Protein AF-A0AAD3MQX8-F1 (afdb_monomer)

Organism: Lates japonicus (NCBI:txid270547)

Secondary structure (DSSP, 8-state):
-PPPBTTBEEEEEEEETTT--HHHHHHTTSSS-TTEEEEEEEEESTTSTTHHHHHHHHHHHHHTSSSEEEEEEES-------TT--TT--EEEEEEEESTT-EEEEEEE-TT--SHHHHHHHHHGGGGG---STTEEEEEEEETTSSTTTTTT-SSHHHHHHHHH-TTS-EEEEEESSEE--SEEEETTEEEE-S-TT--EESS-EEEEEEE--

pLDDT: mean 90.49, std 10.14, range [55.22, 98.69]

Foldseek 3Di:
DDDDDPFKDKAKDKDFPQQDDPVSCVVSCNPPNPFFAEKEKEKELLVDPCSVVVCCSRQVRNLPDLHFYWYAYAHDDDDDDDPRDDPNTIIMIIITMGGQQKWKFKFKADLVQQELVSLLVRLLVRVVLVADQPQKAKEKEAEPLDAQVSNVNDHCSNVVSNCVNRVSHYYDYDHHNWIFGAGWTGHRPDIDGPDDSRDRIGHNMMMIMMIHRD

Sequence (214 aa):
MFPSMEGVHIKPFHFCKRSISPTALKEAGLVENPELRVVLMFVYEAYKSGGTHFLDQLLKPLAKSRALIAGGLVESVFCPPRHCCSQGSYGVVGLALSGPKVQGASVLLDQDISNPKAAEATIRRLKAAKIPERNTLGFMFACVGRGQNYYSNQSNVEADAFHKVFPNTPLFGLFGNGEIGCDRIIKDDYTLCDTDRDNLQHEYTTVMTLVHLG

InterPro domains:
  IPR019494 FIST, C-domain [PF10442] (117-181)
  IPR019494 FIST, C-domain [SM01204] (51-183)

Nearest PDB structures (foldseek):
  8ua3-assembly1_C  TM=9.233E-01  e=1.171E-26  Homo sapiens
  8ua6-assembly1_C  TM=9.233E-01  e=1.501E-26  Homo sapiens
  8s7d-assembly1_D  TM=8.939E-01  e=3.361E-26  Homo sapiens
  8s7e-assembly1_B  TM=9.281E-01  e=9.492E-24  Homo sapiens
  2pmp-assembly1_A  TM=3.562E-01  e=2.427E-01  Arabidopsis thaliana

Solvent-accessible surface area (backbone atoms only — not comparable to full-atom values): 11561 Å² total; per-residue (Å²): 132,83,82,92,46,90,54,45,45,80,36,77,44,75,35,30,86,80,55,63,45,76,66,49,38,39,74,44,43,69,40,99,42,90,46,40,28,36,35,44,39,43,33,21,46,46,87,44,95,65,24,65,60,53,49,48,69,60,44,58,63,45,43,74,42,81,38,41,52,40,26,25,32,34,82,73,79,95,67,83,92,54,96,77,60,62,91,92,58,39,36,36,40,36,37,31,34,22,32,86,37,39,34,28,33,32,37,59,42,50,75,80,57,56,46,56,69,52,40,28,56,52,56,48,55,56,60,77,65,70,71,64,50,74,59,24,40,34,38,38,22,27,13,64,73,41,60,32,74,52,39,79,69,40,66,60,46,63,61,52,27,44,41,74,73,38,74,78,34,56,75,45,71,51,70,16,85,16,23,29,30,54,39,33,34,35,49,96,92,49,73,52,67,87,53,69,56,85,58,41,72,46,70,55,29,29,37,42,32,41,44,31,57,94

Radius of gyration: 16.58 Å; Cα contacts (8 Å, |Δi|>4): 484; chains: 1; bounding box: 40×45×38 Å

Mean predicted aligned error: 4.73 Å

Structure (mmCIF, N/CA/C/O backbone):
data_AF-A0AAD3MQX8-F1
#
_entry.id   AF-A0AAD3MQX8-F1
#
loop_
_atom_site.group_PDB
_atom_site.id
_atom_site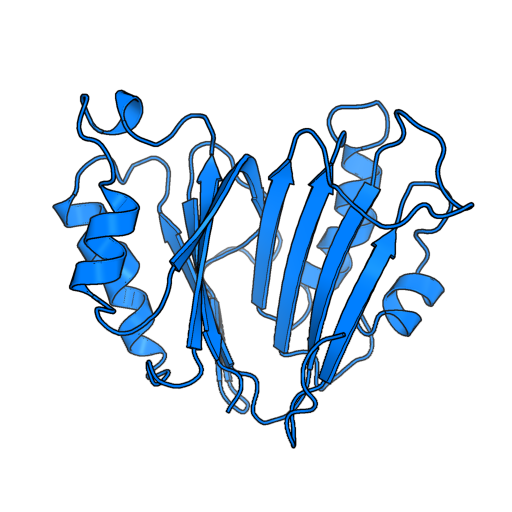.type_symbol
_atom_site.label_atom_id
_atom_site.label_alt_id
_atom_site.label_comp_id
_atom_site.label_asym_id
_atom_site.label_entity_id
_atom_site.label_seq_id
_atom_site.pdbx_PDB_ins_code
_atom_site.Cartn_x
_atom_site.Cartn_y
_atom_site.Cartn_z
_atom_site.occupancy
_atom_site.B_iso_or_equiv
_atom_site.auth_seq_id
_atom_site.auth_comp_id
_atom_site.auth_asym_id
_atom_site.auth_atom_id
_atom_site.pdbx_PDB_model_num
ATOM 1 N N . MET A 1 1 ? 8.695 -14.264 13.089 1.00 57.00 1 MET A N 1
ATOM 2 C CA . MET A 1 1 ? 7.349 -14.863 12.951 1.00 57.00 1 MET A CA 1
ATOM 3 C C . MET A 1 1 ? 6.359 -13.815 13.436 1.00 57.00 1 MET A C 1
ATOM 5 O O . MET A 1 1 ? 6.639 -13.227 14.473 1.00 57.00 1 MET A O 1
ATOM 9 N N . PHE A 1 2 ? 5.305 -13.496 12.676 1.00 69.12 2 PHE A N 1
ATOM 10 C CA . PHE A 1 2 ? 4.294 -12.533 13.138 1.00 69.12 2 PHE A CA 1
ATOM 11 C C . PHE A 1 2 ? 3.515 -13.130 14.320 1.00 69.12 2 PHE A C 1
ATOM 13 O O . PHE A 1 2 ? 3.311 -14.347 14.331 1.00 69.12 2 PHE A O 1
ATOM 20 N N . PRO A 1 3 ? 3.110 -12.321 15.314 1.00 74.00 3 PRO A N 1
ATOM 21 C CA . PRO A 1 3 ? 2.291 -12.817 16.412 1.00 74.00 3 PRO A CA 1
ATOM 22 C C . PRO A 1 3 ? 0.961 -13.358 15.875 1.00 74.00 3 PRO A C 1
ATOM 24 O O . PRO A 1 3 ? 0.383 -12.797 14.943 1.00 74.00 3 PRO A O 1
ATOM 27 N N . SER A 1 4 ? 0.482 -14.456 16.463 1.00 78.75 4 SER A N 1
ATOM 28 C CA . SER A 1 4 ? -0.843 -14.990 16.147 1.00 78.75 4 SER A CA 1
ATOM 29 C C . SER A 1 4 ? -1.906 -14.024 16.663 1.00 78.75 4 SER A C 1
ATOM 31 O O . SER A 1 4 ? -1.940 -13.725 17.855 1.00 78.75 4 SER A O 1
ATOM 33 N N . MET A 1 5 ? -2.771 -13.552 15.770 1.00 86.75 5 MET A N 1
ATOM 34 C CA . MET A 1 5 ? -3.886 -12.659 16.077 1.00 86.75 5 MET A CA 1
ATOM 35 C C . MET A 1 5 ? -5.173 -13.337 15.617 1.00 86.75 5 MET A C 1
ATOM 37 O O . MET A 1 5 ? -5.296 -13.750 14.465 1.00 86.75 5 MET A O 1
ATOM 41 N N . GLU A 1 6 ? -6.125 -13.505 16.528 1.00 88.44 6 GLU A N 1
ATOM 42 C CA . GLU A 1 6 ? -7.391 -14.166 16.220 1.00 88.44 6 GLU A CA 1
ATOM 43 C C . GLU A 1 6 ? -8.150 -13.396 15.129 1.00 88.44 6 GLU A C 1
ATOM 45 O O . GLU A 1 6 ? -8.438 -12.212 15.301 1.00 88.44 6 GLU A O 1
ATOM 50 N N . GLY A 1 7 ? -8.522 -14.073 14.039 1.00 89.31 7 GLY A N 1
ATOM 51 C CA . GLY A 1 7 ? -9.256 -13.468 12.921 1.00 89.31 7 GLY A CA 1
ATOM 52 C C . GLY A 1 7 ? -8.384 -12.690 11.930 1.00 89.31 7 GLY A C 1
ATOM 53 O O . GLY A 1 7 ? -8.930 -12.010 11.060 1.00 89.31 7 GLY A O 1
ATOM 54 N N . VAL A 1 8 ? -7.054 -12.796 12.047 1.00 94.31 8 VAL A N 1
ATOM 55 C CA . VAL A 1 8 ? -6.084 -12.210 11.116 1.00 94.31 8 VAL A CA 1
ATOM 56 C C . VAL A 1 8 ? -5.094 -13.267 10.639 1.00 94.31 8 VAL A C 1
ATOM 58 O O . VAL A 1 8 ? -4.389 -13.904 11.420 1.00 94.31 8 VAL A O 1
ATOM 61 N N . HIS A 1 9 ? -4.983 -13.396 9.322 1.00 94.69 9 HIS A N 1
ATOM 62 C CA . HIS A 1 9 ? -4.037 -14.276 8.653 1.00 94.69 9 HIS A CA 1
ATOM 63 C C . HIS A 1 9 ? -3.044 -13.443 7.845 1.00 94.69 9 HIS A C 1
ATOM 65 O O . HIS A 1 9 ? -3.426 -12.777 6.886 1.00 94.69 9 HIS A O 1
ATOM 71 N N . ILE A 1 10 ? -1.763 -13.500 8.219 1.00 94.94 10 ILE A N 1
ATOM 72 C CA . ILE A 1 10 ? -0.672 -12.822 7.509 1.00 94.94 10 ILE A CA 1
ATOM 73 C C . ILE A 1 10 ? 0.172 -13.877 6.800 1.00 94.94 10 ILE A C 1
ATOM 75 O O . ILE A 1 10 ? 0.811 -14.709 7.448 1.00 94.94 10 ILE A O 1
ATOM 79 N N . LYS A 1 11 ? 0.199 -13.830 5.468 1.00 94.19 11 LYS A N 1
ATOM 80 C CA . LYS A 1 11 ? 0.955 -14.764 4.634 1.00 94.19 11 LYS A CA 1
ATOM 81 C C . LYS A 1 11 ? 2.041 -14.034 3.841 1.00 94.19 11 LYS A C 1
ATOM 83 O O . LYS A 1 11 ? 1.714 -13.260 2.942 1.00 94.19 11 LYS A O 1
ATOM 88 N N . PRO A 1 12 ? 3.333 -14.265 4.136 1.00 93.94 12 PRO A N 1
ATOM 89 C CA . PRO A 1 12 ? 4.406 -13.713 3.327 1.00 93.94 12 PRO A CA 1
ATOM 90 C C . PRO A 1 12 ? 4.507 -14.444 1.988 1.00 93.94 12 PRO A C 1
ATOM 92 O O . PRO A 1 12 ? 4.406 -15.672 1.928 1.00 93.94 12 PRO A O 1
ATOM 95 N N . PHE A 1 13 ? 4.787 -13.703 0.922 1.00 93.62 13 PHE A N 1
ATOM 96 C CA . PHE A 1 13 ? 5.044 -14.256 -0.404 1.00 93.62 13 PHE A CA 1
ATOM 97 C C . PHE A 1 13 ? 6.302 -13.654 -1.022 1.00 93.62 13 PHE A C 1
ATOM 99 O O . PHE A 1 13 ? 6.765 -12.577 -0.644 1.00 93.62 13 PHE A O 1
ATOM 106 N N . HIS A 1 14 ? 6.872 -14.389 -1.972 1.00 93.50 14 HIS A N 1
ATOM 107 C CA . HIS A 1 14 ? 7.968 -13.919 -2.806 1.00 93.50 14 HIS A CA 1
ATOM 108 C C . HIS A 1 14 ? 7.875 -14.584 -4.169 1.00 93.50 14 HIS A C 1
ATOM 110 O O . HIS A 1 14 ? 7.799 -15.814 -4.246 1.00 93.50 14 HIS A O 1
ATOM 116 N N . PHE A 1 15 ? 7.905 -13.776 -5.223 1.00 92.50 15 PHE A N 1
ATOM 117 C CA . PHE A 1 15 ? 7.945 -14.256 -6.595 1.00 92.50 15 PHE A CA 1
ATOM 118 C C . PHE A 1 15 ? 9.087 -13.605 -7.360 1.00 92.50 15 PHE A C 1
ATOM 120 O O . PHE A 1 15 ? 9.403 -12.437 -7.162 1.00 92.50 15 PHE A O 1
ATOM 127 N N . CYS A 1 16 ? 9.655 -14.350 -8.293 1.00 90.44 16 CYS A N 1
ATOM 128 C CA . CYS A 1 16 ? 10.472 -13.819 -9.372 1.00 90.44 16 CYS A CA 1
ATOM 129 C C . CYS A 1 16 ? 10.028 -14.456 -10.684 1.00 90.44 16 CYS A C 1
ATOM 131 O O . CYS A 1 16 ? 9.120 -15.291 -10.703 1.00 90.44 16 CYS A O 1
ATOM 133 N N . LYS A 1 17 ? 10.700 -14.102 -11.783 1.00 86.19 17 LYS A N 1
ATOM 134 C CA . LYS A 1 17 ? 10.403 -14.606 -13.134 1.00 86.19 17 LYS A CA 1
ATOM 135 C C . LYS A 1 17 ? 10.137 -16.119 -13.206 1.00 86.19 17 LYS A C 1
ATOM 137 O O . LYS A 1 17 ? 9.325 -16.551 -14.010 1.00 86.19 17 LYS A O 1
ATOM 142 N N . ARG A 1 18 ? 10.840 -16.925 -12.400 1.00 86.81 18 ARG A N 1
ATOM 143 C CA . ARG A 1 18 ? 10.743 -18.396 -12.421 1.00 86.81 18 ARG A CA 1
ATOM 144 C C . ARG A 1 18 ? 9.649 -18.973 -11.523 1.00 86.81 18 ARG A C 1
ATOM 146 O O . ARG A 1 18 ? 9.281 -20.123 -11.716 1.00 86.81 18 ARG A O 1
ATOM 153 N N . SER A 1 19 ? 9.185 -18.222 -10.526 1.00 90.56 19 SER A N 1
ATOM 154 C CA . SER A 1 19 ? 8.237 -18.718 -9.521 1.00 90.56 19 SER A CA 1
ATOM 155 C C . SER A 1 19 ? 6.845 -18.106 -9.634 1.00 90.56 19 SER A C 1
ATOM 157 O O . SER A 1 19 ? 5.904 -18.656 -9.066 1.00 90.56 19 SER A O 1
ATOM 159 N N . ILE A 1 20 ? 6.687 -17.002 -10.371 1.00 92.12 20 ILE A N 1
ATOM 160 C CA . ILE A 1 20 ? 5.367 -16.431 -10.630 1.00 92.12 20 ILE A CA 1
ATOM 161 C C . ILE A 1 20 ? 4.556 -17.356 -11.547 1.00 92.12 20 ILE A C 1
ATOM 163 O O . ILE A 1 20 ? 4.986 -17.735 -12.634 1.00 92.12 20 ILE A O 1
ATOM 16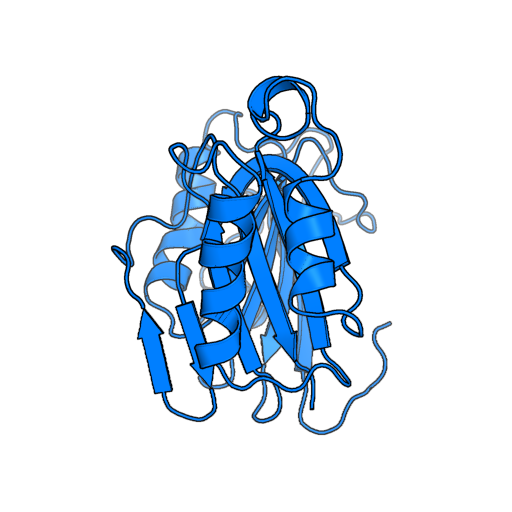7 N N . SER A 1 21 ? 3.378 -17.755 -11.080 1.00 93.31 21 SER A N 1
ATOM 168 C CA . SER A 1 21 ? 2.409 -18.557 -11.827 1.00 93.31 21 SER A CA 1
ATOM 169 C C . SER A 1 21 ? 1.018 -18.377 -11.211 1.00 93.31 21 SER A C 1
ATOM 171 O O . SER A 1 21 ? 0.929 -18.000 -10.038 1.00 93.31 21 SER A O 1
ATOM 173 N N . PRO A 1 22 ? -0.076 -18.676 -11.936 1.00 94.12 22 PRO A N 1
ATOM 174 C CA . PRO A 1 22 ? -1.424 -18.640 -11.364 1.00 94.12 22 PRO A CA 1
ATOM 175 C C . PRO A 1 22 ? -1.556 -19.493 -10.092 1.00 94.12 22 PRO A C 1
ATOM 177 O O . PRO A 1 22 ? -2.134 -19.045 -9.103 1.00 94.12 22 PRO A O 1
ATOM 180 N N . THR A 1 23 ? -0.944 -20.682 -10.081 1.00 95.50 23 THR A N 1
ATOM 181 C CA . THR A 1 23 ? -0.908 -21.568 -8.909 1.00 95.50 23 THR A CA 1
ATOM 182 C C . THR A 1 23 ? -0.183 -20.917 -7.736 1.00 95.50 23 THR A C 1
ATOM 184 O O . THR A 1 23 ? -0.712 -20.902 -6.631 1.00 95.50 23 THR A O 1
ATOM 187 N N . ALA A 1 24 ? 0.979 -20.299 -7.972 1.00 94.25 24 ALA A N 1
ATOM 188 C CA . ALA A 1 24 ? 1.743 -19.631 -6.919 1.00 94.25 24 ALA A CA 1
ATOM 189 C C . ALA A 1 24 ? 1.004 -18.410 -6.336 1.00 94.25 24 ALA A C 1
ATOM 191 O O . ALA A 1 24 ? 1.059 -18.173 -5.128 1.00 94.25 24 ALA A O 1
ATOM 192 N N . LEU A 1 25 ? 0.267 -17.655 -7.163 1.00 96.00 25 LEU A N 1
ATOM 193 C CA . LEU A 1 25 ? -0.594 -16.561 -6.695 1.00 96.00 25 LEU A CA 1
ATOM 194 C C . LEU A 1 25 ? -1.725 -17.085 -5.799 1.00 96.00 25 LEU A C 1
ATOM 196 O O . LEU A 1 25 ? -2.004 -16.498 -4.750 1.00 96.00 25 LEU A O 1
ATOM 200 N N . LYS A 1 26 ? -2.355 -18.202 -6.186 1.00 96.06 26 LYS A N 1
ATOM 201 C CA . LYS A 1 26 ? -3.411 -18.853 -5.399 1.00 96.06 26 LYS A CA 1
ATOM 202 C C . LYS A 1 26 ? -2.866 -19.386 -4.079 1.00 96.06 26 LYS A C 1
ATOM 204 O O . LYS A 1 26 ? -3.435 -19.121 -3.025 1.00 96.06 26 LYS A O 1
ATOM 209 N N . GLU A 1 27 ? -1.726 -20.068 -4.115 1.00 95.19 27 GLU A N 1
ATOM 210 C CA . GLU A 1 27 ? -1.046 -20.561 -2.918 1.00 95.19 27 GLU A CA 1
ATOM 211 C C . GLU A 1 27 ? -0.667 -19.422 -1.975 1.00 95.19 27 GLU A C 1
ATOM 213 O O . GLU A 1 27 ? -0.824 -19.567 -0.768 1.00 95.19 27 GLU A O 1
ATOM 218 N N . ALA A 1 28 ? -0.236 -18.268 -2.484 1.00 95.50 28 ALA A N 1
ATOM 219 C CA . ALA A 1 28 ? 0.027 -17.083 -1.669 1.00 95.50 28 ALA A CA 1
ATOM 220 C C . ALA A 1 28 ? -1.241 -16.404 -1.118 1.00 95.50 28 ALA A C 1
ATOM 222 O O . ALA A 1 28 ? -1.124 -15.497 -0.296 1.00 95.50 28 ALA A O 1
ATOM 223 N N . GLY A 1 29 ? -2.437 -16.841 -1.525 1.00 95.94 29 GLY A N 1
ATOM 224 C CA . GLY A 1 29 ? -3.712 -16.255 -1.113 1.00 95.94 29 GLY A CA 1
ATOM 225 C C . GLY A 1 29 ? -4.017 -14.916 -1.784 1.00 95.94 29 GLY A C 1
ATOM 226 O O . GLY A 1 29 ? -4.818 -14.152 -1.254 1.00 95.94 29 GLY A O 1
ATOM 227 N N . LEU A 1 30 ? -3.373 -14.617 -2.917 1.00 96.56 30 LEU A N 1
ATOM 228 C CA . LEU A 1 30 ? -3.543 -13.366 -3.666 1.00 96.56 30 LEU A CA 1
ATOM 229 C C . LEU A 1 30 ? -4.711 -13.414 -4.658 1.00 96.56 30 LEU A C 1
ATOM 231 O O . LEU A 1 30 ? -5.233 -12.375 -5.053 1.00 96.56 30 LEU A O 1
ATOM 235 N N . VAL A 1 31 ? -5.122 -14.615 -5.062 1.00 94.94 31 VAL A N 1
ATOM 236 C CA . VAL A 1 31 ? -6.274 -14.865 -5.938 1.00 94.94 31 VAL A CA 1
ATOM 237 C C . VAL A 1 31 ? -7.133 -15.979 -5.349 1.00 94.94 31 VAL A C 1
ATOM 239 O O . VAL A 1 31 ? -6.643 -16.777 -4.552 1.00 94.94 31 VAL A O 1
ATOM 242 N N . GLU A 1 32 ? -8.414 -16.021 -5.730 1.00 93.44 32 GLU A N 1
ATOM 243 C CA . GLU A 1 32 ? -9.399 -16.995 -5.219 1.00 93.44 32 GLU A CA 1
ATOM 244 C C . GLU A 1 32 ? -9.506 -17.029 -3.682 1.00 93.44 32 GLU A C 1
ATOM 246 O O . GLU A 1 32 ? -9.886 -18.034 -3.087 1.00 93.44 32 GLU A O 1
ATOM 251 N N . ASN A 1 33 ? -9.184 -15.910 -3.032 1.00 94.25 33 ASN A N 1
ATOM 252 C CA . ASN A 1 33 ? -9.249 -15.750 -1.590 1.00 94.25 33 ASN A CA 1
ATOM 253 C C . ASN A 1 33 ? -10.300 -14.679 -1.243 1.00 94.25 33 ASN A C 1
ATOM 255 O O . ASN A 1 33 ? -9.996 -13.486 -1.332 1.00 94.25 33 ASN A O 1
ATOM 259 N N . PRO A 1 34 ? -11.535 -15.069 -0.870 1.00 92.12 34 PRO A N 1
ATOM 260 C CA . PRO A 1 34 ? -12.597 -14.117 -0.534 1.00 92.12 34 PRO A CA 1
ATOM 261 C C . PRO A 1 34 ? -12.308 -13.331 0.754 1.00 92.12 34 PRO A C 1
ATOM 263 O O . PRO A 1 34 ? -12.856 -12.246 0.951 1.00 92.12 34 PRO A O 1
ATOM 266 N N . GLU A 1 35 ? -11.411 -13.842 1.598 1.00 93.69 35 GLU A N 1
ATOM 267 C CA . GLU A 1 35 ? -10.986 -13.218 2.849 1.00 93.69 35 GLU A CA 1
ATOM 268 C C . GLU A 1 35 ? -9.804 -12.261 2.659 1.00 93.69 35 GLU A C 1
ATOM 270 O O . GLU A 1 35 ? -9.394 -11.625 3.626 1.00 93.69 35 GLU A O 1
ATOM 275 N N . LEU A 1 36 ? -9.239 -12.134 1.450 1.00 95.50 36 LEU A N 1
ATOM 276 C CA . LEU A 1 36 ? -8.147 -11.195 1.191 1.00 95.50 36 LEU A CA 1
ATOM 277 C C . LEU A 1 36 ? -8.637 -9.756 1.386 1.00 95.50 36 LEU A C 1
ATOM 279 O O . LEU A 1 36 ? -9.642 -9.340 0.800 1.00 95.50 36 LEU A O 1
ATOM 283 N N . ARG A 1 37 ? -7.914 -8.987 2.204 1.00 95.19 37 ARG A N 1
ATOM 284 C CA . ARG A 1 37 ? -8.265 -7.598 2.533 1.00 95.19 37 ARG A CA 1
ATOM 285 C C . ARG A 1 37 ? -7.164 -6.617 2.169 1.00 95.19 37 ARG A C 1
ATOM 287 O O . ARG A 1 37 ? -7.475 -5.573 1.605 1.00 95.19 37 ARG A O 1
ATOM 294 N N . VAL A 1 38 ? -5.900 -6.946 2.438 1.00 96.88 38 VAL A N 1
ATOM 295 C CA . VAL A 1 38 ? -4.755 -6.067 2.146 1.00 96.88 38 VAL A CA 1
ATOM 296 C C . VAL A 1 38 ? -3.602 -6.865 1.541 1.00 96.88 38 VAL A C 1
ATOM 298 O O . VAL A 1 38 ? -3.291 -7.964 1.997 1.00 96.88 38 VAL A O 1
ATOM 301 N N . VAL A 1 39 ? -2.936 -6.296 0.539 1.00 97.81 39 VAL A N 1
ATOM 302 C CA . VAL A 1 39 ? -1.660 -6.768 0.001 1.00 97.81 39 VAL A CA 1
ATOM 303 C C . VAL A 1 39 ? -0.644 -5.641 0.120 1.00 97.81 39 VAL A C 1
ATOM 305 O O . VAL A 1 39 ? -0.791 -4.602 -0.522 1.00 97.81 39 VAL A O 1
ATOM 308 N N . LEU A 1 40 ? 0.396 -5.873 0.919 1.00 97.62 40 LEU A N 1
ATOM 309 C CA . LEU A 1 40 ? 1.584 -5.024 0.964 1.00 97.62 40 LEU A CA 1
ATOM 310 C C . LEU A 1 40 ? 2.656 -5.645 0.076 1.00 97.62 40 LEU A C 1
ATOM 312 O O . LEU A 1 40 ? 2.942 -6.834 0.230 1.00 97.62 40 LEU A O 1
ATOM 316 N N . MET A 1 41 ? 3.253 -4.882 -0.837 1.00 96.25 41 MET A N 1
ATOM 317 C CA . MET A 1 41 ? 4.259 -5.425 -1.753 1.00 96.25 41 MET A CA 1
ATOM 318 C C . MET A 1 41 ? 5.429 -4.486 -2.035 1.00 96.25 41 MET A C 1
ATOM 320 O O . MET A 1 41 ? 5.297 -3.268 -2.077 1.00 96.25 41 MET A O 1
ATOM 324 N N . PHE A 1 42 ? 6.582 -5.094 -2.277 1.00 95.75 42 PHE A N 1
ATOM 325 C CA . PHE A 1 42 ? 7.839 -4.428 -2.576 1.00 95.75 42 PHE A CA 1
ATOM 326 C C . PHE A 1 42 ? 8.427 -5.105 -3.803 1.00 95.75 42 PHE A C 1
ATOM 328 O O . PHE A 1 42 ? 8.904 -6.245 -3.731 1.00 95.75 42 PHE A O 1
ATOM 335 N N . VAL A 1 43 ? 8.324 -4.433 -4.943 1.00 94.94 43 VAL A N 1
ATOM 336 C CA . VAL A 1 43 ? 8.833 -4.953 -6.211 1.00 94.94 43 VAL A CA 1
ATOM 337 C C . VAL A 1 43 ? 10.231 -4.405 -6.408 1.00 94.94 43 VAL A C 1
ATOM 339 O O . VAL A 1 43 ? 10.433 -3.200 -6.333 1.00 94.94 43 VAL A O 1
ATOM 342 N N . TYR A 1 44 ? 11.195 -5.273 -6.669 1.00 93.00 44 TYR A N 1
ATOM 343 C CA . TYR A 1 44 ? 12.582 -4.881 -6.856 1.00 93.00 44 TYR A CA 1
ATOM 344 C C . TYR A 1 44 ? 13.055 -5.181 -8.272 1.00 93.00 44 TYR A C 1
ATOM 346 O O . TYR A 1 44 ? 12.634 -6.164 -8.892 1.00 93.00 44 TYR A O 1
ATOM 354 N N . GLU A 1 45 ? 13.962 -4.335 -8.768 1.00 88.88 45 GLU A N 1
ATOM 355 C CA . GLU A 1 45 ? 14.704 -4.554 -10.019 1.00 88.88 45 GLU A CA 1
ATOM 356 C C . GLU A 1 45 ? 13.815 -4.646 -11.287 1.00 88.88 45 GLU A C 1
ATOM 358 O O . GLU A 1 45 ? 14.251 -5.121 -12.337 1.00 88.88 45 GLU A O 1
ATOM 363 N N . ALA A 1 46 ? 12.563 -4.171 -11.223 1.00 85.12 46 ALA A N 1
ATOM 364 C CA . ALA A 1 46 ? 11.570 -4.289 -12.301 1.00 85.12 46 ALA A CA 1
ATOM 365 C C . ALA A 1 46 ? 11.818 -3.389 -13.528 1.00 85.12 46 ALA A C 1
ATOM 367 O O . ALA A 1 46 ? 11.116 -3.517 -14.527 1.00 85.12 46 ALA A O 1
ATOM 368 N N . TYR A 1 47 ? 12.841 -2.533 -13.498 1.00 84.69 47 TYR A N 1
ATOM 369 C CA . TYR A 1 47 ? 13.304 -1.773 -14.666 1.00 84.69 47 TYR A CA 1
ATOM 370 C C . TYR A 1 47 ? 14.054 -2.653 -15.689 1.00 84.69 47 TYR A C 1
ATOM 372 O O . TYR A 1 47 ? 14.309 -2.240 -16.819 1.00 84.69 47 TYR A O 1
ATOM 380 N N . LYS A 1 48 ? 14.433 -3.881 -15.306 1.00 86.81 48 LYS A N 1
ATOM 381 C CA . LYS A 1 48 ? 15.101 -4.849 -16.186 1.00 86.81 48 LYS A CA 1
ATOM 382 C C . LYS A 1 48 ? 14.154 -5.391 -17.260 1.00 86.81 48 LYS A C 1
ATOM 384 O O . LYS A 1 48 ? 12.937 -5.433 -17.090 1.00 86.81 48 LYS A O 1
ATOM 389 N N . SER A 1 49 ? 14.725 -5.890 -18.360 1.00 86.56 49 SER A N 1
ATOM 390 C CA . SER A 1 49 ? 13.953 -6.458 -19.474 1.00 86.56 49 SER A CA 1
ATOM 391 C C . SER A 1 49 ? 12.983 -7.561 -19.018 1.00 86.56 49 SER A C 1
ATOM 393 O O . SER A 1 49 ? 13.362 -8.529 -18.348 1.00 86.56 49 SER A O 1
ATOM 395 N N . GLY A 1 50 ? 11.709 -7.403 -19.386 1.00 87.12 50 GLY A N 1
ATOM 396 C CA . GLY A 1 50 ? 10.604 -8.270 -18.968 1.00 87.12 50 GLY A CA 1
ATOM 397 C C . GLY A 1 50 ? 9.967 -7.908 -17.620 1.00 87.12 50 GLY A C 1
ATOM 398 O O . GLY A 1 50 ? 8.968 -8.526 -17.259 1.00 87.12 50 GLY A O 1
ATOM 399 N N . GLY A 1 51 ? 10.486 -6.910 -16.898 1.00 88.50 51 GLY A N 1
ATOM 400 C CA . GLY A 1 51 ? 9.930 -6.450 -15.626 1.00 88.50 51 GLY A CA 1
ATOM 401 C C . GLY A 1 51 ? 8.518 -5.871 -15.754 1.00 88.50 51 GLY A C 1
ATOM 402 O O . GLY A 1 51 ? 7.661 -6.202 -14.942 1.00 88.50 51 GLY A O 1
ATOM 403 N N . THR A 1 52 ? 8.215 -5.138 -16.832 1.00 89.25 52 THR A N 1
ATOM 404 C CA . THR A 1 52 ? 6.846 -4.669 -17.128 1.00 89.25 52 THR A CA 1
ATOM 405 C C . THR A 1 52 ? 5.863 -5.829 -17.277 1.00 89.25 52 THR A C 1
ATOM 407 O O . THR A 1 52 ? 4.785 -5.813 -16.696 1.00 89.25 52 THR A O 1
ATOM 410 N N . HIS A 1 53 ? 6.248 -6.887 -18.001 1.00 91.69 53 HIS A N 1
ATOM 411 C CA . HIS A 1 53 ? 5.402 -8.073 -18.147 1.00 91.69 53 HIS A CA 1
ATOM 412 C C . HIS A 1 53 ? 5.203 -8.800 -16.810 1.00 91.69 53 HIS A C 1
ATOM 414 O O . HIS A 1 53 ? 4.111 -9.282 -16.519 1.00 91.69 53 HIS A O 1
ATOM 420 N N . PHE A 1 54 ? 6.247 -8.865 -15.984 1.00 93.06 54 PHE A N 1
ATOM 421 C CA . PHE A 1 54 ? 6.173 -9.428 -14.638 1.00 93.06 54 PHE A CA 1
ATOM 422 C C . PHE A 1 54 ? 5.219 -8.638 -13.729 1.00 93.06 54 PHE A C 1
ATOM 424 O O . PHE A 1 54 ? 4.381 -9.235 -13.054 1.00 93.06 54 PHE A O 1
ATOM 431 N N . LEU A 1 55 ? 5.310 -7.306 -13.749 1.00 92.88 55 LEU A N 1
ATOM 432 C CA . LEU A 1 55 ? 4.395 -6.414 -13.039 1.00 92.88 55 LEU A CA 1
ATOM 433 C C . LEU A 1 55 ? 2.955 -6.613 -13.508 1.00 92.88 55 LEU A C 1
ATOM 435 O O . LEU A 1 55 ? 2.069 -6.785 -12.681 1.00 92.88 55 LEU A O 1
ATOM 439 N N . ASP A 1 56 ? 2.726 -6.698 -14.815 1.00 91.50 56 ASP A N 1
ATOM 440 C CA . ASP A 1 56 ? 1.407 -6.974 -15.385 1.00 91.50 56 ASP A CA 1
ATOM 441 C C . ASP A 1 56 ? 0.819 -8.305 -14.901 1.00 91.50 56 ASP A C 1
ATOM 443 O O . ASP A 1 56 ? -0.354 -8.364 -14.529 1.00 91.50 56 ASP A O 1
ATOM 447 N N . GLN A 1 57 ? 1.622 -9.375 -14.892 1.00 92.56 57 GLN A N 1
ATOM 448 C CA . GLN A 1 57 ? 1.193 -10.689 -14.401 1.00 92.56 57 GLN A CA 1
ATOM 449 C C . GLN A 1 57 ? 0.776 -10.649 -12.926 1.00 92.56 57 GLN A C 1
ATOM 451 O O . GLN A 1 57 ? -0.133 -11.378 -12.528 1.00 92.56 57 GLN A O 1
ATOM 456 N N . LEU A 1 58 ? 1.427 -9.805 -12.124 1.00 93.12 58 LEU A N 1
ATOM 457 C CA . LEU A 1 58 ? 1.141 -9.640 -10.704 1.00 93.12 58 LEU A CA 1
ATOM 458 C C . LEU A 1 58 ? -0.055 -8.712 -10.450 1.00 93.12 58 LEU A C 1
ATOM 460 O O . LEU A 1 58 ? -0.935 -9.038 -9.655 1.00 93.12 58 LEU A O 1
ATOM 464 N N . LEU A 1 59 ? -0.081 -7.548 -11.099 1.00 93.31 59 LEU A N 1
ATOM 465 C CA . LEU A 1 59 ? -0.999 -6.459 -10.779 1.00 93.31 59 LEU A CA 1
ATOM 466 C C . LEU A 1 59 ? -2.359 -6.616 -11.457 1.00 93.31 59 LEU A C 1
ATOM 468 O O . LEU A 1 59 ? -3.361 -6.278 -10.837 1.00 93.31 59 LEU A O 1
ATOM 472 N N . LYS A 1 60 ? -2.448 -7.191 -12.667 1.00 92.06 60 LYS A N 1
ATOM 473 C CA . LYS A 1 60 ? -3.741 -7.368 -13.364 1.00 92.06 60 LYS A CA 1
ATOM 474 C C . LYS A 1 60 ? -4.752 -8.212 -12.571 1.00 92.06 60 LYS A C 1
ATOM 476 O O . LYS A 1 60 ? -5.921 -7.826 -12.518 1.00 92.06 60 LYS A O 1
ATOM 481 N N . PRO A 1 61 ? -4.373 -9.342 -11.940 1.00 91.62 61 PRO A N 1
ATOM 482 C CA . PRO A 1 61 ? -5.290 -10.073 -11.066 1.00 91.62 61 PRO A CA 1
ATOM 483 C C . PRO A 1 61 ? -5.679 -9.275 -9.813 1.00 91.62 61 PRO A C 1
ATOM 485 O O . PRO A 1 61 ? -6.839 -9.292 -9.406 1.00 91.62 61 PRO A O 1
ATOM 488 N N . LEU A 1 62 ? -4.727 -8.549 -9.221 1.00 91.62 62 LEU A N 1
ATOM 489 C CA . LEU A 1 62 ? -4.927 -7.794 -7.980 1.00 91.62 62 LEU A CA 1
ATOM 490 C C . LEU A 1 62 ? -5.788 -6.539 -8.173 1.00 91.62 62 LEU A C 1
ATOM 492 O O . LEU A 1 62 ? -6.616 -6.237 -7.314 1.00 91.62 62 LEU A O 1
ATOM 496 N N . ALA A 1 63 ? -5.667 -5.871 -9.319 1.00 88.25 63 ALA A N 1
ATOM 497 C CA . ALA A 1 63 ? -6.510 -4.758 -9.758 1.00 88.25 63 ALA A CA 1
ATOM 498 C C . ALA A 1 63 ? -8.004 -5.125 -9.759 1.00 88.25 63 ALA A C 1
ATOM 500 O O . ALA A 1 63 ? -8.855 -4.343 -9.332 1.00 88.25 63 ALA A O 1
ATOM 501 N N . LYS A 1 64 ? -8.314 -6.367 -10.155 1.00 86.19 64 LYS A N 1
ATOM 502 C CA . LYS A 1 64 ? -9.676 -6.922 -10.181 1.00 86.19 64 LYS A CA 1
ATOM 503 C C . LYS A 1 64 ? -10.165 -7.402 -8.813 1.00 86.19 64 LYS A C 1
ATOM 505 O O . LYS A 1 64 ? -11.352 -7.690 -8.658 1.00 86.19 64 LYS A O 1
ATOM 510 N N . SER A 1 65 ? -9.272 -7.514 -7.831 1.00 87.25 65 SER A N 1
ATOM 511 C CA . SER A 1 65 ? -9.627 -7.931 -6.478 1.00 87.25 65 SER A CA 1
ATOM 512 C C . SER A 1 65 ? -10.279 -6.789 -5.691 1.00 87.25 65 SER A C 1
ATOM 514 O O . SER A 1 65 ? -10.100 -5.606 -5.991 1.00 87.25 65 SER A O 1
ATOM 516 N N . ARG A 1 66 ? -11.013 -7.149 -4.633 1.00 86.50 66 ARG A N 1
ATOM 517 C CA . ARG A 1 66 ? -11.521 -6.189 -3.640 1.00 86.50 66 ARG A CA 1
ATOM 518 C C . ARG A 1 66 ? -10.478 -5.828 -2.582 1.00 86.50 66 ARG A C 1
ATOM 520 O O . ARG A 1 66 ? -10.789 -5.068 -1.680 1.00 86.50 66 ARG A O 1
ATOM 527 N N . ALA A 1 67 ? -9.267 -6.374 -2.653 1.00 92.12 67 ALA A N 1
ATOM 528 C CA . ALA A 1 67 ? -8.243 -6.090 -1.662 1.00 92.12 67 ALA A CA 1
ATOM 529 C C . ALA A 1 67 ? -7.682 -4.674 -1.844 1.00 92.12 67 ALA A C 1
ATOM 531 O O . ALA A 1 67 ? -7.621 -4.145 -2.957 1.00 92.12 67 ALA A O 1
ATOM 532 N N . LEU A 1 68 ? -7.237 -4.065 -0.753 1.00 94.75 68 LEU A N 1
ATOM 533 C CA . LEU A 1 68 ? -6.366 -2.903 -0.804 1.00 94.75 68 LEU A CA 1
ATOM 534 C C . LEU A 1 68 ? -4.978 -3.354 -1.236 1.00 94.75 68 LEU A C 1
ATOM 536 O O . LEU A 1 68 ? -4.395 -4.238 -0.615 1.00 94.75 68 LEU A O 1
ATOM 540 N N . ILE A 1 69 ? -4.453 -2.743 -2.290 1.00 95.94 69 ILE A N 1
ATOM 541 C CA . ILE A 1 69 ? -3.108 -3.013 -2.786 1.00 95.94 69 ILE A CA 1
ATOM 542 C C . ILE A 1 69 ? -2.265 -1.779 -2.490 1.00 95.94 69 ILE A C 1
ATOM 544 O O . ILE A 1 69 ? -2.658 -0.683 -2.881 1.00 95.94 69 ILE A O 1
ATOM 548 N N . ALA A 1 70 ? -1.152 -1.953 -1.782 1.00 97.06 70 ALA A N 1
ATOM 549 C CA . ALA A 1 70 ? -0.233 -0.868 -1.467 1.00 97.06 70 ALA A CA 1
ATOM 550 C C . ALA A 1 70 ? 1.220 -1.353 -1.502 1.00 97.06 70 ALA A C 1
ATOM 552 O O . ALA A 1 70 ? 1.532 -2.481 -1.111 1.00 97.06 70 ALA A O 1
ATOM 553 N N . GLY A 1 71 ? 2.123 -0.510 -1.980 1.00 97.06 71 GLY A N 1
ATOM 554 C CA . GLY A 1 71 ? 3.511 -0.890 -2.149 1.00 97.06 71 GLY A CA 1
ATOM 555 C C . GLY A 1 71 ? 4.328 0.126 -2.921 1.00 97.06 71 GLY A C 1
ATOM 556 O O . GLY A 1 71 ? 3.874 1.231 -3.211 1.00 97.06 71 GLY A O 1
ATOM 557 N N . GLY A 1 72 ? 5.535 -0.283 -3.292 1.00 95.88 72 GLY A N 1
ATOM 558 C CA . GLY A 1 72 ? 6.416 0.532 -4.117 1.00 95.88 72 GLY A CA 1
ATOM 559 C C . GLY A 1 72 ? 7.446 -0.286 -4.882 1.00 95.88 72 GLY A C 1
ATOM 560 O O . GLY A 1 72 ? 7.715 -1.454 -4.569 1.00 95.88 72 GLY A O 1
ATOM 561 N N . LEU A 1 73 ? 8.019 0.360 -5.893 1.00 95.38 73 LEU A N 1
ATOM 562 C CA . LEU A 1 73 ? 9.201 -0.102 -6.604 1.00 95.38 73 LEU A CA 1
ATOM 563 C C . LEU A 1 73 ? 10.434 0.272 -5.777 1.00 95.38 73 LEU A C 1
ATOM 565 O O . LEU A 1 73 ? 10.675 1.443 -5.505 1.00 95.38 73 LEU A O 1
ATOM 569 N N . VAL A 1 74 ? 11.230 -0.707 -5.371 1.00 93.38 74 VAL A N 1
ATOM 570 C CA . VAL A 1 74 ? 12.426 -0.513 -4.541 1.00 93.38 74 VAL A CA 1
ATOM 571 C C . VAL A 1 74 ? 13.671 -0.993 -5.277 1.00 93.38 74 VAL A C 1
ATOM 573 O O . VAL A 1 74 ? 13.597 -1.800 -6.202 1.00 93.38 74 VAL A O 1
ATOM 576 N N . GLU A 1 75 ? 14.842 -0.506 -4.876 1.00 87.38 75 GLU A N 1
ATOM 577 C CA . GLU A 1 75 ? 16.101 -0.952 -5.480 1.00 87.38 75 GLU A CA 1
ATOM 578 C C . GLU A 1 75 ? 16.419 -2.402 -5.100 1.00 87.38 75 GLU A C 1
ATOM 580 O O . GLU A 1 75 ? 16.741 -3.230 -5.949 1.00 87.38 75 GLU A O 1
ATOM 585 N N . SER A 1 76 ? 16.271 -2.735 -3.818 1.00 86.06 76 SER A N 1
ATOM 586 C CA . SER A 1 76 ? 16.541 -4.069 -3.298 1.00 86.06 76 SER A CA 1
ATOM 587 C C . SER A 1 76 ? 15.652 -4.394 -2.103 1.00 86.06 76 SER A C 1
ATOM 589 O O . SER A 1 76 ? 15.040 -3.517 -1.493 1.00 86.06 76 SER A O 1
ATOM 591 N N . VAL A 1 77 ? 15.569 -5.683 -1.774 1.00 85.88 77 VAL A N 1
ATOM 592 C CA . VAL A 1 77 ? 14.854 -6.180 -0.597 1.00 85.88 77 VAL A CA 1
ATOM 593 C C . VAL A 1 77 ? 15.747 -7.134 0.174 1.00 85.88 77 VAL A C 1
ATOM 595 O O . VAL A 1 77 ? 16.405 -8.000 -0.406 1.00 85.88 77 VAL A O 1
ATOM 598 N N . PHE A 1 78 ? 15.739 -7.012 1.497 1.00 79.88 78 PHE A N 1
ATOM 599 C CA . PHE A 1 78 ? 16.375 -7.991 2.364 1.00 79.88 78 PHE A CA 1
ATOM 600 C C . PHE A 1 78 ? 15.365 -9.096 2.682 1.00 79.88 78 PHE A C 1
ATOM 602 O O . PHE A 1 78 ? 14.415 -8.890 3.437 1.00 79.88 78 PHE A O 1
ATOM 609 N N . CYS A 1 79 ? 15.538 -10.272 2.078 1.00 69.31 79 CYS A N 1
ATOM 610 C CA . CYS A 1 79 ? 14.707 -11.441 2.354 1.00 69.31 79 CYS A CA 1
ATOM 611 C C . CYS A 1 79 ? 15.581 -12.683 2.586 1.00 69.31 79 CYS A C 1
ATOM 613 O O . CYS A 1 79 ? 16.691 -12.749 2.051 1.00 69.31 79 CYS A O 1
ATOM 615 N N . PRO A 1 80 ? 15.117 -13.669 3.382 1.00 69.44 80 PRO A N 1
ATOM 616 C CA . PRO A 1 80 ? 15.846 -14.918 3.566 1.00 69.44 80 PRO A CA 1
ATOM 617 C C . PRO A 1 80 ? 16.202 -15.555 2.213 1.00 69.44 80 PRO A C 1
ATOM 619 O O . PRO A 1 80 ? 15.344 -15.553 1.322 1.00 69.44 80 PRO A O 1
ATOM 622 N N . PRO A 1 81 ? 17.416 -16.118 2.046 1.00 63.62 81 PRO A N 1
ATOM 623 C CA . PRO A 1 81 ? 17.847 -16.693 0.778 1.00 63.62 81 PRO A CA 1
ATOM 624 C C . PRO A 1 81 ? 16.839 -17.725 0.278 1.00 63.62 81 PRO A C 1
ATOM 626 O O . PRO A 1 81 ? 16.519 -18.686 0.979 1.00 63.62 81 PRO A O 1
ATOM 629 N N . ARG A 1 82 ? 16.343 -17.546 -0.947 1.00 65.50 82 ARG A N 1
ATOM 630 C CA . ARG A 1 82 ? 15.492 -18.537 -1.609 1.00 65.50 82 ARG A CA 1
ATOM 631 C C . ARG A 1 82 ? 16.207 -19.098 -2.824 1.00 65.50 82 ARG A C 1
ATOM 633 O O . ARG A 1 82 ? 16.754 -18.354 -3.628 1.00 65.50 82 ARG A O 1
ATOM 640 N N . HIS A 1 83 ? 16.145 -20.417 -2.992 1.00 66.81 83 HIS A N 1
ATOM 641 C CA . HIS A 1 83 ? 16.750 -21.115 -4.133 1.00 66.81 83 HIS A CA 1
ATOM 642 C C . HIS A 1 83 ? 16.083 -20.791 -5.485 1.00 66.81 83 HIS A C 1
ATOM 644 O O . HIS A 1 83 ? 16.560 -21.230 -6.527 1.00 66.81 83 HIS A O 1
ATOM 650 N N . CYS A 1 84 ? 14.979 -20.035 -5.497 1.00 68.06 84 CYS A N 1
ATOM 651 C CA . CYS A 1 84 ? 14.209 -19.769 -6.709 1.00 68.06 84 CYS A CA 1
ATOM 652 C C . CYS A 1 84 ? 14.751 -18.622 -7.580 1.00 68.06 84 CYS A C 1
ATOM 654 O O . CYS A 1 84 ? 14.392 -18.560 -8.757 1.00 68.06 84 CYS A O 1
ATOM 656 N N . CYS A 1 85 ? 15.598 -17.729 -7.051 1.00 71.00 85 CYS A N 1
ATOM 657 C CA . CYS A 1 85 ? 16.053 -16.538 -7.778 1.00 71.00 85 CYS A CA 1
ATOM 658 C C . CYS A 1 85 ? 17.558 -16.311 -7.580 1.00 71.00 85 CYS A C 1
ATOM 660 O O . CYS A 1 85 ? 18.056 -16.371 -6.459 1.00 71.00 85 CYS A O 1
ATOM 662 N N . SER A 1 86 ? 18.282 -16.027 -8.665 1.00 70.75 86 SER A N 1
ATOM 663 C CA . SER A 1 86 ? 19.692 -15.631 -8.604 1.00 70.75 86 SER A CA 1
ATOM 664 C C . SER A 1 86 ? 19.830 -14.146 -8.267 1.00 70.75 86 SER A C 1
ATOM 666 O O . SER A 1 86 ? 18.938 -13.348 -8.578 1.00 70.75 86 SER A O 1
ATOM 668 N N . GLN A 1 87 ? 20.970 -13.768 -7.685 1.00 69.56 87 GLN A N 1
ATOM 669 C CA . GLN A 1 87 ? 21.343 -12.367 -7.475 1.00 69.56 87 GLN A CA 1
ATOM 670 C C . GLN A 1 87 ? 21.211 -11.575 -8.789 1.00 69.56 87 GLN A C 1
ATOM 672 O O . GLN A 1 87 ? 21.543 -12.082 -9.862 1.00 69.56 87 GLN A O 1
ATOM 677 N N . GLY A 1 88 ? 20.650 -10.365 -8.717 1.00 71.25 88 GLY A N 1
ATOM 678 C CA . GLY A 1 88 ? 20.373 -9.527 -9.889 1.00 71.25 88 GLY A CA 1
ATOM 679 C C . GLY A 1 88 ? 19.091 -9.866 -10.666 1.00 71.25 88 GLY A C 1
ATOM 680 O O . GLY A 1 88 ? 18.821 -9.215 -11.675 1.00 71.25 88 GLY A O 1
ATOM 681 N N . SER A 1 89 ? 18.280 -10.832 -10.222 1.00 81.44 89 SER A N 1
ATOM 682 C CA . SER A 1 89 ? 16.924 -11.043 -10.765 1.00 81.44 89 SER A CA 1
ATOM 683 C C . SER A 1 89 ? 15.950 -9.965 -10.282 1.00 81.44 89 SER A C 1
ATOM 685 O O . SER A 1 89 ? 16.158 -9.393 -9.219 1.00 81.44 89 SER A O 1
ATOM 687 N N . TYR A 1 90 ? 14.853 -9.748 -11.012 1.00 89.06 90 TYR A N 1
ATOM 688 C CA . TYR A 1 90 ? 13.698 -8.990 -10.520 1.00 89.06 90 TYR A CA 1
ATOM 689 C C . TYR A 1 90 ? 12.678 -9.878 -9.821 1.00 89.06 90 TYR A C 1
ATOM 691 O O . TYR A 1 90 ? 12.603 -11.088 -10.071 1.00 89.06 90 TYR A O 1
ATOM 699 N N . GLY A 1 91 ? 11.883 -9.269 -8.950 1.00 92.69 91 GLY A N 1
ATOM 700 C CA . GLY A 1 91 ? 10.850 -9.976 -8.216 1.00 92.69 91 GLY A CA 1
ATOM 701 C C . GLY A 1 91 ? 10.020 -9.073 -7.320 1.00 92.69 91 GLY A C 1
ATOM 702 O O . GLY A 1 91 ? 10.139 -7.853 -7.344 1.00 92.69 91 GLY A O 1
ATOM 703 N N . VAL A 1 92 ? 9.172 -9.702 -6.519 1.00 94.56 92 VAL A N 1
ATOM 704 C CA . VAL A 1 92 ? 8.327 -9.051 -5.523 1.00 94.56 92 VAL A CA 1
ATOM 705 C C . VAL A 1 92 ? 8.377 -9.837 -4.227 1.00 94.56 92 VAL A C 1
ATOM 707 O O . VAL A 1 92 ? 8.268 -11.061 -4.250 1.00 94.56 92 VAL A O 1
ATOM 710 N N . VAL A 1 93 ? 8.514 -9.146 -3.101 1.00 94.38 93 VAL A N 1
ATOM 711 C CA . VAL A 1 93 ? 8.206 -9.684 -1.768 1.00 94.38 93 VAL A CA 1
ATOM 712 C C . VAL A 1 93 ? 6.992 -8.956 -1.218 1.00 94.38 93 VAL A C 1
ATOM 714 O O . VAL A 1 93 ? 6.769 -7.790 -1.534 1.00 94.38 93 VAL A O 1
ATOM 717 N N . GLY A 1 94 ? 6.208 -9.615 -0.379 1.00 95.25 94 GLY A N 1
ATOM 718 C CA . GLY A 1 94 ? 5.056 -8.955 0.211 1.00 95.25 94 GLY A CA 1
ATOM 719 C C . GLY A 1 94 ? 4.351 -9.770 1.274 1.00 95.25 94 GLY A C 1
ATOM 720 O O . GLY A 1 94 ? 4.773 -10.874 1.631 1.00 95.25 94 GLY A O 1
ATOM 721 N N . LEU A 1 95 ? 3.267 -9.192 1.776 1.00 96.00 95 LEU A N 1
ATOM 722 C CA . LEU A 1 95 ? 2.379 -9.764 2.775 1.00 96.00 95 LEU A CA 1
ATOM 723 C C . LEU A 1 95 ? 0.954 -9.734 2.228 1.00 96.00 95 LEU A C 1
ATOM 725 O O . LEU A 1 95 ? 0.459 -8.675 1.846 1.00 96.00 95 LEU A O 1
ATOM 729 N N . ALA A 1 96 ? 0.296 -10.887 2.217 1.00 97.19 96 ALA A N 1
ATOM 730 C CA . ALA A 1 96 ? -1.143 -10.990 2.037 1.00 97.19 96 ALA A CA 1
ATOM 731 C C . ALA A 1 96 ? -1.797 -11.048 3.421 1.00 97.19 96 ALA A C 1
ATOM 733 O O . ALA A 1 96 ? -1.485 -11.935 4.219 1.00 97.19 96 ALA A O 1
ATOM 734 N N . LEU A 1 97 ? -2.680 -10.098 3.713 1.00 96.81 97 LEU A N 1
ATOM 735 C CA . LEU A 1 97 ? -3.418 -10.015 4.965 1.00 96.81 97 LEU A CA 1
ATOM 736 C C . LEU A 1 97 ? -4.887 -10.321 4.687 1.00 96.81 97 LEU A C 1
ATOM 738 O O . LEU A 1 97 ? -5.539 -9.660 3.873 1.00 96.81 97 LEU A O 1
ATOM 742 N N . SER A 1 98 ? -5.381 -11.362 5.345 1.00 95.56 98 SER A N 1
ATOM 743 C CA . SER A 1 98 ? -6.731 -11.890 5.161 1.00 95.56 98 SER A CA 1
ATOM 744 C C . SER A 1 98 ? -7.444 -12.067 6.495 1.00 95.56 98 SER A C 1
ATOM 746 O O . SER A 1 98 ? -6.797 -12.252 7.526 1.00 95.56 98 SER A O 1
ATOM 748 N N . GLY A 1 99 ? -8.770 -12.072 6.455 1.00 94.06 99 GLY A N 1
ATOM 749 C CA . GLY A 1 99 ? -9.626 -12.365 7.598 1.00 94.06 99 GLY A CA 1
ATOM 750 C C . GLY A 1 99 ? -10.557 -11.209 7.972 1.00 94.06 99 GLY A C 1
AT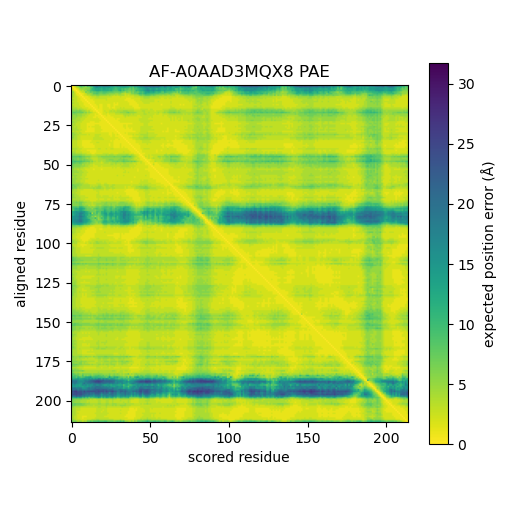OM 751 O O . GLY A 1 99 ? -10.333 -10.062 7.571 1.00 94.06 99 GLY A O 1
ATOM 752 N N . PRO A 1 100 ? -11.594 -11.496 8.772 1.00 91.38 100 PRO A N 1
ATOM 753 C CA . PRO A 1 100 ? -12.702 -10.576 9.020 1.00 91.38 100 PRO A CA 1
ATOM 754 C C . PRO A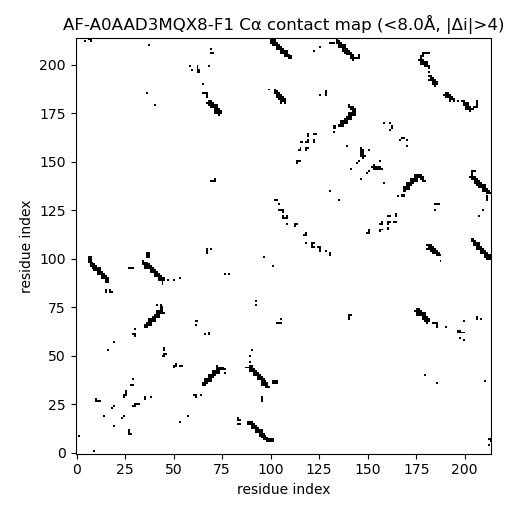 1 100 ? -12.316 -9.356 9.862 1.00 91.38 100 PRO A C 1
ATOM 756 O O . PRO A 1 100 ? -13.004 -8.342 9.809 1.00 91.38 100 PRO A O 1
ATOM 759 N N . LYS A 1 101 ? -11.220 -9.427 10.631 1.00 92.75 101 LYS A N 1
ATOM 760 C CA . LYS A 1 101 ? -10.733 -8.295 11.435 1.00 92.75 101 LYS A CA 1
ATOM 761 C C . LYS A 1 101 ? -9.781 -7.370 10.667 1.00 92.75 101 LYS A C 1
ATOM 763 O O . LYS A 1 101 ? -9.431 -6.306 11.172 1.00 92.75 101 LYS A O 1
ATOM 768 N N . VAL A 1 102 ? -9.359 -7.752 9.457 1.00 95.25 102 VAL A N 1
ATOM 769 C CA . VAL A 1 102 ? -8.450 -6.930 8.653 1.00 95.25 102 VAL A CA 1
ATOM 770 C C . VAL A 1 102 ? -9.240 -5.849 7.924 1.00 95.25 102 VAL A C 1
ATOM 772 O O . VAL A 1 102 ? -10.090 -6.142 7.084 1.00 95.25 102 VAL A O 1
ATOM 775 N N . GLN A 1 103 ? -8.915 -4.589 8.202 1.00 95.69 103 GLN A N 1
ATOM 776 C CA . GLN A 1 103 ? -9.449 -3.434 7.477 1.00 95.69 103 GLN A CA 1
ATOM 777 C C . GLN A 1 103 ? -8.299 -2.647 6.853 1.00 95.69 103 GLN A C 1
ATOM 779 O O . GLN A 1 103 ? -7.169 -2.667 7.348 1.00 95.69 103 GLN A O 1
ATOM 784 N N . GLY A 1 104 ? -8.583 -1.946 5.760 1.00 96.12 104 GLY A N 1
ATOM 785 C CA . GLY A 1 104 ? -7.576 -1.159 5.063 1.00 96.12 104 GLY A CA 1
ATOM 786 C C . GLY A 1 104 ? -8.166 0.084 4.422 1.00 96.12 104 GLY A C 1
ATOM 787 O O . GLY A 1 104 ? -9.292 0.064 3.930 1.00 96.12 104 GLY A O 1
ATOM 788 N N . ALA A 1 105 ? -7.403 1.169 4.404 1.00 96.81 105 ALA A N 1
ATOM 789 C CA . ALA A 1 105 ? -7.750 2.352 3.629 1.00 96.81 105 ALA A CA 1
ATOM 790 C C . ALA A 1 105 ? -6.493 2.995 3.051 1.00 96.81 105 ALA A C 1
ATOM 792 O O . ALA A 1 105 ? -5.484 3.066 3.741 1.00 96.81 105 ALA A O 1
ATOM 793 N N . SER A 1 106 ? -6.544 3.465 1.813 1.00 96.88 106 SER A N 1
ATOM 794 C CA . SER A 1 106 ? -5.447 4.158 1.149 1.00 96.88 106 SER A CA 1
ATOM 795 C C . SER A 1 106 ? -5.947 5.393 0.420 1.00 96.88 106 SER A C 1
ATOM 797 O O . SER A 1 106 ? -7.063 5.416 -0.105 1.00 96.88 106 SER A O 1
ATOM 799 N N . VAL A 1 107 ? -5.099 6.414 0.402 1.00 96.31 107 VAL A N 1
ATOM 800 C CA . VAL A 1 107 ? -5.259 7.618 -0.411 1.00 96.31 107 VAL A CA 1
ATOM 801 C C . VAL A 1 107 ? -3.966 7.889 -1.165 1.00 96.31 107 VAL A C 1
ATOM 803 O O . VAL A 1 107 ? -2.868 7.676 -0.643 1.00 96.31 107 VAL A O 1
ATOM 806 N N . LEU A 1 108 ? -4.113 8.368 -2.387 1.00 95.62 108 LEU A N 1
ATOM 807 C CA . LEU A 1 108 ? -3.055 8.824 -3.256 1.00 95.62 108 LEU A CA 1
ATOM 808 C C . LEU A 1 108 ? -2.887 10.329 -3.055 1.00 95.62 108 LEU A C 1
ATOM 810 O O . LEU A 1 108 ? -3.828 11.112 -3.191 1.00 95.62 108 LEU A O 1
ATOM 814 N N . LEU A 1 109 ? -1.674 10.732 -2.706 1.00 96.38 109 LEU A N 1
ATOM 815 C CA . LEU A 1 109 ? -1.233 12.108 -2.824 1.00 96.38 109 LEU A CA 1
ATOM 816 C C . LEU A 1 109 ? -0.624 12.230 -4.219 1.00 96.38 109 LEU A C 1
ATOM 818 O O . LEU A 1 109 ? 0.494 11.765 -4.443 1.00 96.38 109 LEU A O 1
ATOM 822 N N . ASP A 1 110 ? -1.394 12.786 -5.149 1.00 93.25 110 ASP A N 1
ATOM 823 C CA . ASP A 1 110 ? -0.964 12.965 -6.533 1.00 93.25 110 ASP A CA 1
ATOM 824 C C . ASP A 1 110 ? 0.153 14.021 -6.678 1.00 93.25 110 ASP A C 1
ATOM 826 O O . ASP A 1 110 ? 0.570 14.686 -5.718 1.00 93.25 110 ASP A O 1
ATOM 830 N N . GLN A 1 111 ? 0.639 14.157 -7.911 1.00 93.50 111 GLN A N 1
ATOM 831 C CA . GLN A 1 111 ? 1.720 15.062 -8.296 1.00 93.50 111 GLN A CA 1
ATOM 832 C C . GLN A 1 111 ? 1.385 16.560 -8.167 1.00 93.50 111 GLN A C 1
ATOM 834 O O . GLN A 1 111 ? 2.303 17.378 -8.255 1.00 93.50 111 GLN A O 1
ATOM 839 N N . ASP A 1 112 ? 0.124 16.936 -7.940 1.00 94.69 112 ASP A N 1
ATOM 840 C CA . ASP A 1 112 ? -0.294 18.329 -7.749 1.00 94.69 112 ASP A CA 1
ATOM 841 C C . ASP A 1 112 ? -0.299 18.721 -6.255 1.00 94.69 112 ASP A C 1
ATOM 843 O O . ASP A 1 112 ? -0.284 19.909 -5.901 1.00 94.69 112 ASP A O 1
ATOM 847 N N . ILE A 1 113 ? -0.240 17.739 -5.343 1.00 95.56 113 ILE A N 1
ATOM 848 C CA . ILE A 1 113 ? -0.193 17.942 -3.886 1.00 95.56 113 ILE A CA 1
ATOM 849 C C . ILE A 1 113 ? 1.201 18.393 -3.430 1.00 95.56 113 ILE A C 1
ATOM 851 O O . ILE A 1 113 ? 1.970 17.637 -2.840 1.00 95.56 113 ILE A O 1
ATOM 855 N N . SER A 1 114 ? 1.492 19.675 -3.632 1.00 94.81 114 SER A N 1
ATOM 856 C CA . SER A 1 114 ? 2.814 20.297 -3.440 1.00 94.81 114 SER A CA 1
ATOM 857 C C . SER A 1 114 ? 2.955 21.162 -2.179 1.00 94.81 114 SER A C 1
ATOM 859 O O . SER A 1 114 ? 3.954 21.859 -2.001 1.00 94.81 114 SER A O 1
ATOM 861 N N . ASN A 1 115 ? 1.976 21.149 -1.267 1.00 96.44 115 ASN A N 1
ATOM 862 C CA . ASN A 1 115 ? 2.052 21.918 -0.021 1.00 96.44 115 ASN A CA 1
ATOM 863 C C . ASN A 1 115 ? 1.477 21.167 1.197 1.00 96.44 115 ASN A C 1
ATOM 865 O O . ASN A 1 115 ? 0.603 20.310 1.031 1.00 96.44 115 ASN A O 1
ATOM 869 N N . PRO A 1 116 ? 1.901 21.520 2.431 1.00 97.44 116 PRO A N 1
ATOM 870 C CA . PRO A 1 116 ? 1.485 20.809 3.643 1.00 97.44 116 PRO A CA 1
ATOM 871 C C . PRO A 1 116 ? -0.023 20.779 3.889 1.00 97.44 116 PRO A C 1
ATOM 873 O O . PRO A 1 116 ? -0.552 19.776 4.361 1.00 97.44 116 PRO A O 1
ATOM 876 N N . LYS A 1 117 ? -0.734 21.863 3.559 1.00 97.94 117 LYS A N 1
ATOM 877 C CA . LYS A 1 117 ? -2.184 21.955 3.772 1.00 97.94 117 LYS A CA 1
ATOM 878 C C . LYS A 1 117 ? -2.938 20.989 2.858 1.00 97.94 117 LYS A C 1
ATOM 880 O O . LYS A 1 117 ? -3.875 20.335 3.308 1.00 97.94 117 LYS A O 1
ATOM 885 N N . ALA A 1 118 ? -2.523 20.894 1.596 1.00 97.69 118 ALA A N 1
ATOM 886 C CA . ALA A 1 118 ? -3.088 19.949 0.641 1.00 97.69 118 ALA A CA 1
ATOM 887 C C . ALA A 1 118 ? -2.771 18.498 1.037 1.00 97.69 118 ALA A C 1
ATOM 889 O O . ALA A 1 118 ? -3.679 17.673 1.056 1.00 97.69 118 ALA A O 1
ATOM 890 N N . ALA A 1 119 ? -1.532 18.207 1.455 1.00 98.12 119 ALA A N 1
ATOM 891 C CA . ALA A 1 119 ? -1.155 16.880 1.948 1.00 98.12 119 ALA A CA 1
ATOM 892 C C . ALA A 1 119 ? -2.022 16.451 3.145 1.00 98.12 119 ALA A C 1
ATOM 894 O O . ALA A 1 119 ? -2.586 15.358 3.148 1.00 98.12 119 ALA A O 1
ATOM 895 N N . GLU A 1 120 ? -2.208 17.338 4.128 1.00 98.50 120 GLU A N 1
ATOM 896 C CA . GLU A 1 120 ? -3.077 17.082 5.279 1.00 98.50 120 GLU A CA 1
ATOM 897 C C . GLU A 1 120 ? -4.538 16.867 4.868 1.00 98.50 120 GLU A C 1
ATOM 899 O O . GLU A 1 120 ? -5.181 15.941 5.362 1.00 98.50 120 GLU A O 1
ATOM 904 N N . ALA A 1 121 ? -5.068 17.684 3.953 1.00 97.81 121 ALA A N 1
ATOM 905 C CA . ALA A 1 121 ? -6.433 17.536 3.454 1.00 97.81 121 ALA A CA 1
ATOM 906 C C . ALA A 1 121 ? -6.644 16.182 2.756 1.00 97.81 121 ALA A C 1
ATOM 908 O O . ALA A 1 121 ? -7.639 15.506 3.030 1.00 97.81 121 ALA A O 1
ATOM 909 N N . THR A 1 122 ? -5.692 15.752 1.923 1.00 97.19 122 THR A N 1
ATOM 910 C CA . THR A 1 122 ? -5.733 14.449 1.250 1.00 97.19 122 THR A CA 1
ATOM 911 C C . THR A 1 122 ? -5.667 13.304 2.256 1.00 97.19 122 THR A C 1
ATOM 913 O O . THR A 1 122 ? -6.528 12.428 2.240 1.00 97.19 122 THR A O 1
ATOM 916 N N . ILE A 1 123 ? -4.723 13.337 3.200 1.00 98.25 123 ILE A N 1
ATOM 917 C CA . ILE A 1 123 ? -4.585 12.300 4.235 1.00 98.25 123 ILE A CA 1
ATOM 918 C C . ILE A 1 123 ? -5.828 12.236 5.132 1.00 98.25 123 ILE A C 1
ATOM 920 O O . ILE A 1 123 ? -6.269 11.153 5.518 1.00 98.25 123 ILE A O 1
ATOM 924 N N . ARG A 1 124 ? -6.463 13.376 5.422 1.00 97.50 124 ARG A N 1
ATOM 925 C CA . ARG A 1 124 ? -7.695 13.449 6.219 1.00 97.50 124 ARG A CA 1
ATOM 926 C C . ARG A 1 124 ? -8.859 12.678 5.593 1.00 97.50 124 ARG A C 1
ATOM 928 O O . ARG A 1 124 ? -9.719 12.215 6.345 1.00 97.50 124 ARG A O 1
ATOM 935 N N . ARG A 1 125 ? -8.865 12.446 4.272 1.00 95.06 125 ARG A N 1
ATOM 936 C CA . ARG A 1 125 ? -9.859 11.584 3.599 1.00 95.06 125 ARG A CA 1
ATOM 937 C C . ARG A 1 125 ? -9.869 10.163 4.180 1.00 95.06 125 ARG A C 1
ATOM 939 O O . ARG A 1 125 ? -10.941 9.570 4.275 1.00 95.06 125 ARG A O 1
ATOM 946 N N . LEU A 1 126 ? -8.741 9.655 4.695 1.00 95.81 126 LEU A N 1
ATOM 947 C CA . LEU A 1 126 ? -8.671 8.346 5.367 1.00 95.81 126 LEU A CA 1
ATOM 948 C C . LEU A 1 126 ? -9.590 8.247 6.596 1.00 95.81 126 LEU A C 1
ATOM 950 O O . LEU A 1 126 ? -10.044 7.155 6.935 1.00 95.81 126 LEU A O 1
ATOM 954 N N . LYS A 1 127 ? -9.938 9.365 7.255 1.00 94.62 127 LYS A N 1
ATOM 955 C CA . LYS A 1 127 ? -10.882 9.351 8.388 1.00 94.62 127 LYS A CA 1
ATOM 956 C C . LYS A 1 127 ? -12.286 8.899 7.975 1.00 94.62 127 LYS A C 1
ATOM 958 O O . LYS A 1 127 ? -13.011 8.372 8.819 1.00 94.62 127 LYS A O 1
ATOM 963 N N . ALA A 1 128 ? -12.656 9.020 6.696 1.00 91.31 128 ALA A N 1
ATOM 964 C CA . ALA A 1 128 ? -13.925 8.507 6.180 1.00 91.31 128 ALA A CA 1
ATOM 965 C C . ALA A 1 128 ? -14.052 6.980 6.333 1.00 91.31 128 ALA A C 1
ATOM 967 O O . ALA A 1 128 ? -15.165 6.477 6.486 1.00 91.31 128 ALA A O 1
ATOM 968 N N . ALA A 1 129 ? -12.928 6.253 6.382 1.00 91.50 129 ALA A N 1
ATOM 969 C CA . ALA A 1 129 ? -12.915 4.809 6.605 1.00 91.50 129 ALA A CA 1
ATOM 970 C C . ALA A 1 129 ? -13.362 4.412 8.023 1.00 91.50 129 ALA A C 1
ATOM 972 O O . ALA A 1 129 ? -13.766 3.271 8.246 1.00 91.50 129 ALA A O 1
ATOM 973 N N . LYS A 1 130 ? -13.315 5.346 8.990 1.00 93.38 130 LYS A N 1
ATOM 974 C CA . LYS A 1 130 ? -13.643 5.099 10.406 1.00 93.38 130 LYS A CA 1
ATOM 975 C C . LYS A 1 130 ? -12.879 3.893 10.983 1.00 93.38 130 LYS A C 1
ATOM 977 O O . LYS A 1 130 ? -13.444 3.123 11.759 1.00 93.38 130 LYS A O 1
ATOM 982 N N . ILE A 1 131 ? -11.622 3.727 10.569 1.00 94.56 131 ILE A N 1
ATOM 983 C CA . ILE A 1 131 ? -10.694 2.730 11.112 1.00 94.56 131 ILE A CA 1
ATOM 984 C C . ILE A 1 131 ? -10.145 3.269 12.446 1.00 94.56 131 ILE A C 1
ATOM 986 O O . ILE A 1 131 ? -9.715 4.428 12.488 1.00 94.56 131 ILE A O 1
ATOM 990 N N . PRO A 1 132 ? -10.180 2.492 13.543 1.00 95.06 132 PRO A N 1
ATOM 991 C CA . PRO A 1 132 ? -9.618 2.918 14.824 1.00 95.06 132 PRO A CA 1
ATOM 992 C C . PRO A 1 132 ? -8.089 3.026 14.746 1.00 95.06 132 PRO A C 1
ATOM 994 O O . PRO A 1 132 ? -7.449 2.300 13.999 1.00 95.06 132 PRO A O 1
ATOM 997 N N . GLU A 1 133 ? -7.473 3.908 15.534 1.00 96.69 133 GLU A N 1
ATOM 998 C CA . GLU A 1 133 ? -6.002 4.057 15.538 1.00 96.69 133 GLU A CA 1
ATOM 999 C C . GLU A 1 133 ? -5.293 2.936 16.312 1.00 96.69 133 GLU A C 1
ATOM 1001 O O . GLU A 1 133 ? -4.158 2.571 16.015 1.00 96.69 133 GLU A O 1
ATOM 1006 N N . ARG A 1 134 ? -5.974 2.345 17.299 1.00 95.38 134 ARG A N 1
ATOM 1007 C CA . ARG A 1 134 ? -5.453 1.194 18.039 1.00 95.38 134 ARG A CA 1
ATOM 1008 C C . ARG A 1 134 ? -5.399 -0.031 17.124 1.00 95.38 134 ARG A C 1
ATOM 1010 O O . ARG A 1 134 ? -6.350 -0.292 16.394 1.00 95.38 134 ARG A O 1
ATOM 1017 N N . ASN A 1 135 ? -4.305 -0.791 17.211 1.00 94.50 135 ASN A N 1
ATOM 1018 C CA . ASN A 1 135 ? -4.031 -1.967 16.371 1.00 94.50 135 ASN A CA 1
ATOM 1019 C C . ASN A 1 135 ? -4.005 -1.647 14.865 1.00 94.50 135 ASN A C 1
ATOM 1021 O O . ASN A 1 135 ? -4.278 -2.511 14.029 1.00 94.50 135 ASN A O 1
ATOM 1025 N N . THR A 1 136 ? -3.666 -0.402 14.527 1.00 97.12 136 THR A N 1
ATOM 1026 C CA . THR A 1 136 ? -3.537 0.078 13.153 1.00 97.12 136 THR A CA 1
ATOM 1027 C C . THR A 1 136 ? -2.119 0.549 12.902 1.00 97.12 136 THR A C 1
ATOM 1029 O O . THR A 1 136 ? -1.485 1.149 13.768 1.00 97.12 136 THR A O 1
ATOM 1032 N N . LEU A 1 137 ? -1.621 0.264 11.705 1.00 97.81 137 LEU A N 1
ATOM 1033 C CA . LEU A 1 137 ? -0.332 0.722 11.208 1.00 97.81 137 LEU A CA 1
ATOM 1034 C C . LEU A 1 137 ? -0.556 1.626 9.997 1.00 97.81 137 LEU A C 1
ATOM 1036 O O . LEU A 1 137 ? -1.361 1.305 9.119 1.00 97.81 137 LEU A O 1
ATOM 1040 N N . GLY A 1 138 ? 0.172 2.736 9.949 1.00 98.38 138 GLY A N 1
ATOM 1041 C CA . GLY A 1 138 ? 0.303 3.576 8.770 1.00 98.38 138 GLY A CA 1
ATOM 1042 C C . GLY A 1 138 ? 1.452 3.095 7.886 1.00 98.38 138 GLY A C 1
ATOM 1043 O O . GLY A 1 138 ? 2.515 2.735 8.395 1.00 98.38 138 GLY A O 1
ATOM 1044 N N . PHE A 1 139 ? 1.260 3.136 6.571 1.00 98.50 139 PHE A N 1
ATOM 1045 C CA . PHE A 1 139 ? 2.299 2.913 5.572 1.00 98.50 139 PHE A CA 1
ATOM 1046 C C . PHE A 1 139 ? 2.350 4.070 4.575 1.00 98.50 139 PHE A C 1
ATOM 1048 O O . PHE A 1 139 ? 1.324 4.453 4.017 1.00 98.50 139 PHE A O 1
ATOM 1055 N N . MET A 1 140 ? 3.549 4.587 4.325 1.00 98.12 140 MET A N 1
ATOM 1056 C CA . MET A 1 140 ? 3.834 5.634 3.350 1.00 98.12 140 MET A CA 1
ATOM 1057 C C . MET A 1 140 ? 4.769 5.085 2.270 1.00 98.12 140 MET A C 1
ATOM 1059 O O . MET A 1 140 ? 5.934 4.794 2.542 1.00 98.12 140 MET A O 1
ATOM 1063 N N . PHE A 1 141 ? 4.266 4.953 1.045 1.00 98.00 141 PHE A N 1
ATOM 1064 C CA . PHE A 1 141 ? 5.071 4.595 -0.124 1.00 98.00 141 PHE A CA 1
ATOM 1065 C C . PHE A 1 141 ? 5.179 5.822 -1.018 1.00 98.00 141 PHE A C 1
ATOM 1067 O O . PHE A 1 141 ? 4.222 6.145 -1.717 1.00 98.00 141 PHE A O 1
ATOM 1074 N N . ALA A 1 142 ? 6.299 6.534 -0.928 1.00 97.25 142 ALA A N 1
ATOM 1075 C CA . ALA A 1 142 ? 6.506 7.800 -1.623 1.00 97.25 142 ALA A CA 1
ATOM 1076 C C . ALA A 1 142 ? 7.490 7.642 -2.783 1.00 97.25 142 ALA A C 1
ATOM 1078 O O . ALA A 1 142 ? 8.482 6.919 -2.664 1.00 97.25 142 ALA A O 1
ATOM 1079 N N . CYS A 1 143 ? 7.273 8.377 -3.871 1.00 96.44 143 CYS A N 1
ATOM 1080 C CA . CYS A 1 143 ? 8.264 8.457 -4.936 1.00 96.44 143 CYS A CA 1
ATOM 1081 C C . CYS A 1 143 ? 9.523 9.147 -4.426 1.00 96.44 143 CYS A C 1
ATOM 1083 O O . CYS A 1 143 ? 9.446 10.155 -3.723 1.00 96.44 143 CYS A O 1
ATOM 1085 N N . VAL A 1 144 ? 10.692 8.689 -4.862 1.00 94.25 144 VAL A N 1
ATOM 1086 C CA . VAL A 1 144 ? 11.973 9.372 -4.641 1.00 94.25 144 VAL A CA 1
ATOM 1087 C C . VAL A 1 144 ? 11.979 10.793 -5.221 1.00 94.25 144 VAL A C 1
ATOM 1089 O O . VAL A 1 144 ? 12.709 11.651 -4.734 1.00 94.25 144 VAL A O 1
ATOM 1092 N N . GLY A 1 145 ? 11.125 11.070 -6.214 1.00 93.31 145 GLY A N 1
ATOM 1093 C CA . GLY A 1 145 ? 10.890 12.419 -6.732 1.00 93.31 145 GLY A CA 1
ATOM 1094 C C . GLY A 1 145 ? 10.139 13.352 -5.771 1.00 93.31 145 GLY A C 1
ATOM 1095 O O . GLY A 1 145 ? 10.070 14.549 -6.045 1.00 93.31 145 GLY A O 1
ATOM 1096 N N . ARG A 1 146 ? 9.576 12.838 -4.666 1.00 94.31 146 ARG A N 1
ATOM 1097 C CA . ARG A 1 146 ? 8.869 13.618 -3.635 1.00 94.31 146 ARG A CA 1
ATOM 1098 C C . ARG A 1 146 ? 9.791 13.989 -2.470 1.00 94.31 146 ARG A C 1
ATOM 1100 O O . ARG A 1 146 ? 11.012 14.040 -2.594 1.00 94.31 146 ARG A O 1
ATOM 1107 N N . GLY A 1 147 ? 9.203 14.313 -1.319 1.00 93.06 147 GLY A N 1
ATOM 1108 C CA . GLY A 1 147 ? 9.941 14.713 -0.127 1.00 93.06 147 GLY A CA 1
ATOM 1109 C C . GLY A 1 147 ? 10.441 16.156 -0.198 1.00 93.06 147 GLY A C 1
ATOM 1110 O O . GLY A 1 147 ? 9.794 17.029 -0.772 1.00 93.06 147 GLY A O 1
ATOM 1111 N N . GLN A 1 148 ? 11.583 16.424 0.433 1.00 93.62 148 GLN A N 1
ATOM 1112 C CA . GLN A 1 148 ? 11.995 17.788 0.771 1.00 93.62 148 GLN A CA 1
ATOM 1113 C C . GLN A 1 148 ? 12.091 18.734 -0.432 1.00 93.62 148 GLN A C 1
ATOM 1115 O O . GLN A 1 148 ? 11.574 19.850 -0.383 1.00 93.62 148 GLN A O 1
ATOM 1120 N N . ASN A 1 149 ? 12.72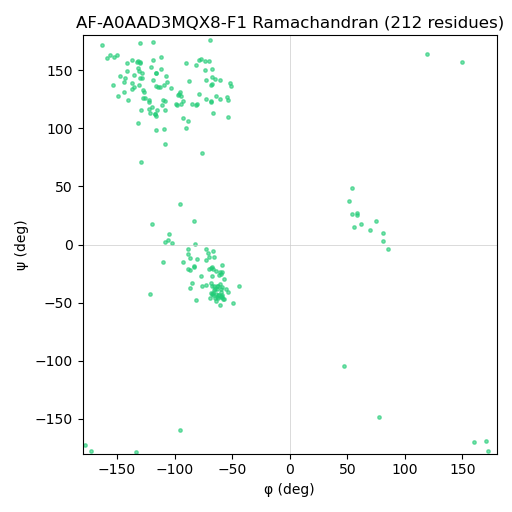3 18.289 -1.518 1.00 92.75 149 ASN A N 1
ATOM 1121 C CA . ASN A 1 149 ? 12.914 19.124 -2.706 1.00 92.75 149 ASN A CA 1
ATOM 1122 C C . ASN A 1 149 ? 11.588 19.419 -3.414 1.00 92.75 149 ASN A C 1
ATOM 1124 O O . ASN A 1 149 ? 11.382 20.524 -3.907 1.00 92.75 149 ASN A O 1
ATOM 1128 N N . TYR A 1 150 ? 10.676 18.449 -3.412 1.00 95.56 150 TYR A N 1
ATOM 1129 C CA . TYR A 1 150 ? 9.347 18.594 -3.993 1.00 95.56 150 TYR A CA 1
ATOM 1130 C C . TYR A 1 150 ? 8.478 19.589 -3.202 1.00 95.56 150 TYR A C 1
ATOM 1132 O O . TYR A 1 150 ? 7.711 20.347 -3.786 1.00 95.56 150 TYR A O 1
ATOM 1140 N N . TYR A 1 151 ? 8.660 19.666 -1.880 1.00 96.06 151 TYR A N 1
ATOM 1141 C CA . TYR A 1 151 ? 7.943 20.592 -0.996 1.00 96.06 151 TYR A CA 1
ATOM 1142 C C . TYR A 1 151 ? 8.693 21.904 -0.712 1.00 96.06 151 TYR A C 1
ATOM 1144 O O . TYR A 1 151 ? 8.606 22.457 0.391 1.00 96.06 151 TYR A O 1
ATOM 1152 N N . SER A 1 152 ? 9.430 22.432 -1.692 1.00 94.56 152 SER A N 1
ATOM 1153 C CA . SER A 1 152 ? 10.145 23.713 -1.565 1.00 94.56 152 SER A CA 1
ATOM 1154 C C . SER A 1 152 ? 11.070 23.760 -0.339 1.00 94.56 152 SER A C 1
ATOM 1156 O O . SER A 1 152 ? 11.046 24.709 0.443 1.00 94.56 152 SER A O 1
ATOM 1158 N N . ASN A 1 153 ? 11.879 22.712 -0.167 1.00 94.94 153 ASN A N 1
ATOM 1159 C CA . ASN A 1 153 ? 12.831 22.503 0.929 1.00 94.94 153 ASN A CA 1
ATOM 1160 C C . ASN A 1 153 ? 12.230 22.234 2.320 1.00 94.94 153 ASN A C 1
ATOM 1162 O O . ASN A 1 153 ? 12.976 22.219 3.301 1.00 94.94 153 ASN A O 1
ATOM 1166 N N . GLN A 1 154 ? 10.929 21.955 2.428 1.00 96.81 154 GLN A N 1
ATOM 1167 C CA . GLN A 1 154 ? 10.309 21.519 3.684 1.00 96.81 154 GLN A CA 1
ATOM 1168 C C . GLN A 1 154 ? 10.456 20.006 3.874 1.00 96.81 154 GLN A C 1
ATOM 1170 O O . GLN A 1 154 ? 9.987 19.219 3.055 1.00 96.81 154 GLN A O 1
ATOM 1175 N N . SER A 1 155 ? 11.092 19.582 4.965 1.00 95.94 155 SER A N 1
ATOM 1176 C CA . SER A 1 155 ? 11.205 18.166 5.323 1.00 95.94 155 SER A CA 1
ATOM 1177 C C . SER A 1 155 ? 9.917 17.632 5.962 1.00 95.94 155 SER A C 1
ATOM 1179 O O . SER A 1 155 ? 9.093 18.393 6.461 1.00 95.94 155 SER A O 1
ATOM 1181 N N . ASN A 1 156 ? 9.742 16.306 5.929 1.00 96.06 156 ASN A N 1
ATOM 1182 C CA . ASN A 1 156 ? 8.691 15.557 6.636 1.00 96.06 156 ASN A CA 1
ATOM 1183 C C . ASN A 1 156 ? 7.232 15.965 6.368 1.00 96.06 156 ASN A C 1
ATOM 1185 O O . ASN A 1 156 ? 6.350 15.510 7.084 1.00 96.06 156 ASN A O 1
ATOM 1189 N N . VAL A 1 157 ? 6.943 16.738 5.317 1.00 98.00 157 VAL A N 1
ATOM 1190 C CA . VAL A 1 157 ? 5.604 17.304 5.062 1.00 98.00 157 VAL A CA 1
ATOM 1191 C C . VAL A 1 157 ? 4.473 16.276 5.151 1.00 98.00 1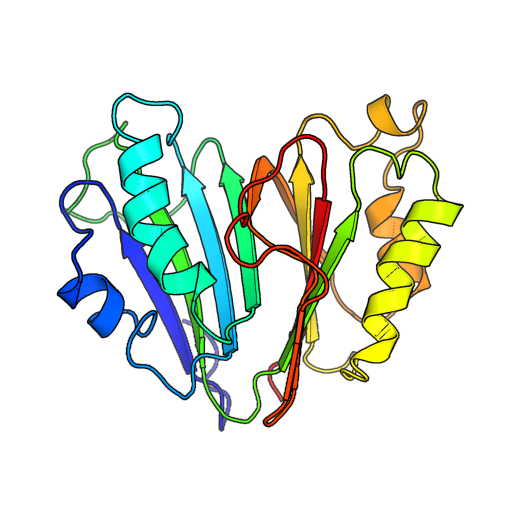57 VAL A C 1
ATOM 1193 O O . VAL A 1 157 ? 3.491 16.500 5.856 1.00 98.00 157 VAL A O 1
ATOM 1196 N N . GLU A 1 158 ? 4.604 15.144 4.465 1.00 98.12 158 GLU A N 1
ATOM 1197 C CA . GLU A 1 158 ? 3.557 14.117 4.424 1.00 98.12 158 GLU A CA 1
ATOM 1198 C C . GLU A 1 158 ? 3.481 13.288 5.709 1.00 98.12 158 GLU A C 1
ATOM 1200 O O . GLU A 1 158 ? 2.386 12.944 6.152 1.00 98.12 158 GLU A O 1
ATOM 1205 N N . ALA A 1 159 ? 4.626 13.007 6.335 1.00 98.12 159 ALA A N 1
ATOM 1206 C CA . ALA A 1 159 ? 4.689 12.282 7.602 1.00 98.12 159 ALA A CA 1
ATOM 1207 C C . ALA A 1 159 ? 4.109 13.120 8.756 1.00 98.12 159 ALA A C 1
ATOM 1209 O O . ALA A 1 159 ? 3.316 12.624 9.556 1.00 98.12 159 ALA A O 1
ATOM 1210 N N . ASP A 1 160 ? 4.422 14.415 8.795 1.00 98.50 160 ASP A N 1
ATOM 1211 C CA . ASP A 1 160 ? 3.867 15.360 9.763 1.00 98.50 160 ASP A CA 1
ATOM 1212 C C . ASP A 1 160 ? 2.366 15.550 9.536 1.00 98.50 160 ASP A C 1
ATOM 1214 O O . ASP A 1 160 ? 1.583 15.567 10.487 1.00 98.50 160 ASP A O 1
ATOM 1218 N N . ALA A 1 161 ? 1.936 15.656 8.275 1.00 98.56 161 ALA A N 1
ATOM 1219 C CA . ALA A 1 161 ? 0.521 15.690 7.927 1.00 98.56 161 ALA A CA 1
ATOM 1220 C C . ALA A 1 161 ? -0.204 14.412 8.383 1.00 98.56 161 ALA A C 1
ATOM 1222 O O . ALA A 1 161 ? -1.298 14.499 8.943 1.00 98.56 161 ALA A O 1
ATOM 1223 N N . PHE A 1 162 ? 0.417 13.239 8.230 1.00 98.69 162 PHE A N 1
ATOM 1224 C CA . PHE A 1 162 ? -0.114 11.985 8.757 1.00 98.69 162 PHE A CA 1
ATOM 1225 C C . PHE A 1 162 ? -0.264 12.015 10.275 1.00 98.69 162 PHE A C 1
ATOM 1227 O O . PHE A 1 162 ? -1.363 11.771 10.768 1.00 98.69 162 PHE A O 1
ATOM 1234 N N . HIS A 1 163 ? 0.777 12.381 11.021 1.00 98.50 163 HIS A N 1
ATOM 1235 C CA . HIS A 1 163 ? 0.717 12.408 12.484 1.00 98.50 163 HIS A CA 1
ATOM 1236 C C . HIS A 1 163 ? -0.226 13.479 13.044 1.00 98.50 163 HIS A C 1
ATOM 1238 O O . HIS A 1 163 ? -0.822 13.270 14.099 1.00 98.50 163 HIS A O 1
ATOM 1244 N N . LYS A 1 164 ? -0.459 14.584 12.326 1.00 98.44 164 LYS A N 1
ATOM 1245 C CA . LYS A 1 164 ? -1.522 15.543 12.677 1.00 98.44 164 LYS A CA 1
ATOM 1246 C C . LYS A 1 164 ? -2.916 14.924 12.589 1.00 98.44 164 LYS A C 1
ATOM 1248 O O . LYS A 1 164 ? -3.797 15.276 13.370 1.00 98.44 164 LYS A O 1
ATOM 1253 N N . VAL A 1 165 ? -3.139 14.036 11.621 1.00 98.44 165 VAL A N 1
ATOM 1254 C CA . VAL A 1 165 ? -4.440 13.391 11.398 1.00 98.44 165 VAL A CA 1
ATOM 1255 C C . VAL A 1 165 ? -4.594 12.128 12.260 1.00 98.44 165 VAL A C 1
ATOM 1257 O O . VAL A 1 165 ? -5.688 11.877 12.769 1.00 98.44 165 VAL A O 1
ATOM 1260 N N . PHE A 1 166 ? -3.526 11.354 12.450 1.00 98.38 166 PHE A N 1
ATOM 1261 C CA . PHE A 1 166 ? -3.485 10.069 13.157 1.00 98.38 166 PHE A CA 1
ATOM 1262 C C . PHE A 1 166 ? -2.356 10.046 14.209 1.00 98.38 166 PHE A C 1
ATOM 1264 O O . PHE A 1 166 ? -1.341 9.368 14.025 1.00 98.38 166 PHE A O 1
ATOM 1271 N N . PRO A 1 167 ? -2.496 10.795 15.317 1.00 98.06 167 PRO A N 1
ATOM 1272 C CA . PRO A 1 167 ? -1.411 11.006 16.278 1.00 98.06 167 PRO A CA 1
ATOM 1273 C C . PRO A 1 167 ? -0.985 9.747 17.044 1.00 98.06 167 PRO A C 1
ATOM 1275 O O . PRO A 1 167 ? 0.131 9.706 17.552 1.00 98.06 167 PRO A O 1
ATOM 1278 N N . ASN A 1 168 ? -1.836 8.719 17.127 1.00 98.00 168 ASN A N 1
ATOM 1279 C CA . ASN A 1 168 ? -1.542 7.485 17.864 1.00 98.00 168 ASN A CA 1
ATOM 1280 C C . ASN A 1 168 ? -1.231 6.299 16.942 1.00 98.00 168 ASN A C 1
ATOM 1282 O O . ASN A 1 168 ? -1.064 5.178 17.420 1.00 98.00 168 ASN A O 1
ATOM 1286 N N . THR A 1 169 ? -1.182 6.528 15.629 1.00 98.38 169 THR A N 1
ATOM 1287 C CA . THR A 1 169 ? -0.895 5.482 14.645 1.00 98.38 169 THR A CA 1
ATOM 1288 C C . THR A 1 169 ? 0.582 5.556 14.248 1.00 98.38 169 THR A C 1
ATOM 1290 O O . THR A 1 169 ? 1.020 6.597 13.752 1.00 98.38 169 THR A O 1
ATOM 1293 N N . PRO A 1 170 ? 1.379 4.491 14.443 1.00 97.94 170 PRO A N 1
ATOM 1294 C CA . PRO A 1 170 ? 2.760 4.473 13.976 1.00 97.94 170 PRO A CA 1
ATOM 1295 C C . PRO A 1 170 ? 2.799 4.469 12.445 1.00 97.94 170 PRO A C 1
ATOM 1297 O O . PRO A 1 170 ? 2.027 3.753 11.805 1.00 97.94 170 PRO A O 1
ATOM 1300 N N . LEU A 1 171 ? 3.715 5.247 11.868 1.00 98.44 171 LEU A N 1
ATOM 1301 C CA . LEU A 1 171 ? 3.915 5.342 10.426 1.00 98.44 171 LEU A CA 1
ATOM 1302 C C . LEU A 1 171 ? 5.220 4.648 10.029 1.00 98.44 171 LEU A C 1
ATOM 1304 O O . LEU A 1 171 ? 6.293 4.993 10.520 1.00 98.44 171 LEU A O 1
ATOM 1308 N N . PHE A 1 172 ? 5.122 3.689 9.117 1.00 96.94 172 PHE A N 1
ATOM 1309 C CA . PHE A 1 172 ? 6.253 3.056 8.445 1.00 96.94 172 PHE A CA 1
ATOM 1310 C C . PHE A 1 172 ? 6.242 3.446 6.975 1.00 96.94 172 PHE A C 1
ATOM 1312 O O . PHE A 1 172 ? 5.221 3.874 6.446 1.00 96.94 172 PHE A O 1
ATOM 1319 N N . GLY A 1 173 ? 7.357 3.291 6.277 1.00 93.62 173 GLY A N 1
ATOM 1320 C CA . GLY A 1 173 ? 7.367 3.636 4.867 1.00 93.62 173 GLY A CA 1
ATOM 1321 C C . GLY A 1 173 ? 8.736 3.595 4.237 1.00 93.62 173 GLY A C 1
ATOM 1322 O O . GLY A 1 173 ? 9.728 3.240 4.875 1.00 93.62 173 GLY A O 1
ATOM 1323 N N . LEU A 1 174 ? 8.756 3.960 2.964 1.00 95.00 174 LEU A N 1
ATOM 1324 C CA . LEU A 1 174 ? 9.964 4.078 2.169 1.00 95.00 174 LEU A CA 1
ATOM 1325 C C . LEU A 1 174 ? 9.782 5.104 1.056 1.00 95.00 174 LEU A C 1
ATOM 1327 O O . LEU A 1 174 ? 8.659 5.425 0.659 1.00 95.00 174 LEU A O 1
ATOM 1331 N N . PHE A 1 175 ? 10.922 5.550 0.539 1.00 95.38 175 PHE A N 1
ATOM 1332 C CA . PHE A 1 175 ? 11.013 6.211 -0.752 1.00 95.38 175 PHE A CA 1
ATOM 1333 C C . PHE A 1 175 ? 11.416 5.177 -1.807 1.00 95.38 175 PHE A C 1
ATOM 1335 O O . PHE A 1 175 ? 12.366 4.419 -1.594 1.00 95.38 175 PHE A O 1
ATOM 1342 N N . GLY A 1 176 ? 10.672 5.117 -2.909 1.00 94.00 176 GLY A N 1
ATOM 1343 C CA . GLY A 1 176 ? 10.850 4.151 -3.992 1.00 94.00 176 GLY A CA 1
ATOM 1344 C C . GLY A 1 176 ? 10.911 4.803 -5.373 1.00 94.00 176 GLY A C 1
ATOM 1345 O O . GLY A 1 176 ? 10.672 5.994 -5.533 1.00 94.00 176 GLY A O 1
ATOM 1346 N N . ASN A 1 177 ? 11.206 4.004 -6.393 1.00 93.88 177 ASN A N 1
ATOM 1347 C CA . ASN A 1 177 ? 11.265 4.417 -7.801 1.00 93.88 177 ASN A CA 1
ATOM 1348 C C . ASN A 1 177 ? 9.881 4.432 -8.479 1.00 93.88 177 ASN A C 1
ATOM 1350 O O . ASN A 1 177 ? 9.79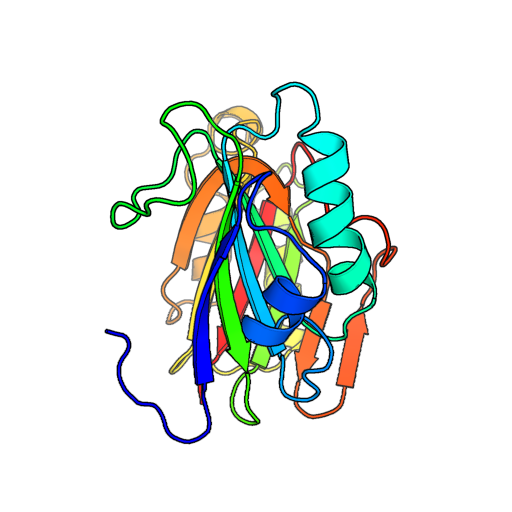1 4.298 -9.694 1.00 93.88 177 ASN A O 1
ATOM 1354 N N . GLY A 1 178 ? 8.811 4.497 -7.692 1.00 92.38 178 GLY A N 1
ATOM 1355 C CA . GLY A 1 178 ? 7.430 4.370 -8.138 1.00 92.38 178 GLY A CA 1
ATOM 1356 C C . GLY A 1 178 ? 6.562 3.751 -7.049 1.00 92.38 178 GLY A C 1
ATOM 1357 O O . GLY A 1 178 ? 7.048 3.031 -6.164 1.00 92.38 178 GLY A O 1
ATOM 1358 N N . GLU A 1 179 ? 5.266 4.009 -7.132 1.00 95.19 179 GLU A N 1
ATOM 1359 C CA . GLU A 1 179 ? 4.296 3.636 -6.110 1.00 95.19 179 GLU A CA 1
ATOM 1360 C C . GLU A 1 179 ? 3.308 2.629 -6.682 1.00 95.19 179 GLU A C 1
ATOM 1362 O O . GLU A 1 179 ? 2.962 2.661 -7.865 1.00 95.19 179 GLU A O 1
ATOM 1367 N N . ILE A 1 180 ? 2.839 1.725 -5.826 1.00 95.44 180 ILE A N 1
ATOM 1368 C CA . ILE A 1 180 ? 1.794 0.771 -6.171 1.00 95.44 180 ILE A CA 1
ATOM 1369 C C . ILE A 1 180 ? 0.614 1.006 -5.236 1.00 95.44 180 ILE A C 1
ATOM 1371 O O . ILE A 1 180 ? 0.748 0.842 -4.027 1.00 95.44 180 ILE A O 1
ATOM 1375 N N . GLY A 1 181 ? -0.549 1.360 -5.772 1.00 94.19 181 GLY A N 1
ATOM 1376 C CA . GLY A 1 181 ? -1.778 1.502 -5.000 1.00 94.19 181 GLY A CA 1
ATOM 1377 C C . GLY A 1 181 ? -2.838 2.345 -5.689 1.00 94.19 181 GLY A C 1
ATOM 1378 O O . GLY A 1 181 ? -2.745 2.625 -6.876 1.00 94.19 181 GLY A O 1
ATOM 1379 N N . CYS A 1 182 ? -3.895 2.693 -4.962 1.00 91.31 182 CYS A N 1
ATOM 1380 C CA . CYS A 1 182 ? -4.967 3.567 -5.444 1.00 91.31 182 CYS A CA 1
ATOM 1381 C C . CYS A 1 182 ? -5.802 4.097 -4.268 1.00 91.31 182 CYS A C 1
ATOM 1383 O O . CYS A 1 182 ? -5.656 3.626 -3.134 1.00 91.31 182 CYS A O 1
ATOM 1385 N N . ASP A 1 183 ? -6.711 5.034 -4.541 1.00 90.75 183 ASP A N 1
ATOM 1386 C CA . ASP A 1 183 ? -7.721 5.466 -3.571 1.00 90.75 183 ASP A CA 1
ATOM 1387 C C . ASP A 1 183 ? -8.699 4.321 -3.302 1.00 90.75 183 ASP A C 1
ATOM 1389 O O . ASP A 1 183 ? -9.459 3.904 -4.190 1.00 90.75 183 ASP A O 1
ATOM 1393 N N . ARG A 1 184 ? -8.680 3.791 -2.074 1.00 89.12 184 ARG A N 1
ATOM 1394 C CA . ARG A 1 184 ? -9.498 2.630 -1.715 1.00 89.12 184 ARG A CA 1
ATOM 1395 C C . ARG A 1 184 ? -9.823 2.582 -0.228 1.00 89.12 184 ARG A C 1
ATOM 1397 O O . ARG A 1 184 ? -8.950 2.763 0.609 1.00 89.12 184 ARG A O 1
ATOM 1404 N N . ILE A 1 185 ? -11.069 2.260 0.109 1.00 83.75 185 ILE A N 1
ATOM 1405 C CA . ILE A 1 185 ? -11.502 1.962 1.483 1.00 83.75 185 ILE A CA 1
ATOM 1406 C C . ILE A 1 185 ? -12.104 0.559 1.502 1.00 83.75 185 ILE A C 1
ATOM 1408 O O . ILE A 1 185 ? -13.067 0.301 0.779 1.00 83.75 185 ILE A O 1
ATOM 1412 N N . ILE A 1 186 ? -11.547 -0.321 2.337 1.00 79.81 186 ILE A N 1
ATOM 1413 C CA . ILE A 1 186 ? -11.973 -1.707 2.554 1.00 79.81 186 ILE A CA 1
ATOM 1414 C C . ILE A 1 186 ? -12.443 -1.870 3.996 1.00 79.81 186 ILE A C 1
ATOM 1416 O O . ILE A 1 186 ? -11.635 -1.840 4.931 1.00 79.81 186 ILE A O 1
ATOM 1420 N N . LYS A 1 187 ? -13.752 -2.075 4.169 1.00 73.25 187 LYS A N 1
ATOM 1421 C CA . LYS A 1 187 ? -14.367 -2.320 5.474 1.00 73.25 187 LYS A CA 1
ATOM 1422 C C . LYS A 1 187 ? -15.507 -3.324 5.355 1.00 73.25 187 LYS A C 1
ATOM 1424 O O . LYS A 1 187 ? -16.382 -3.133 4.518 1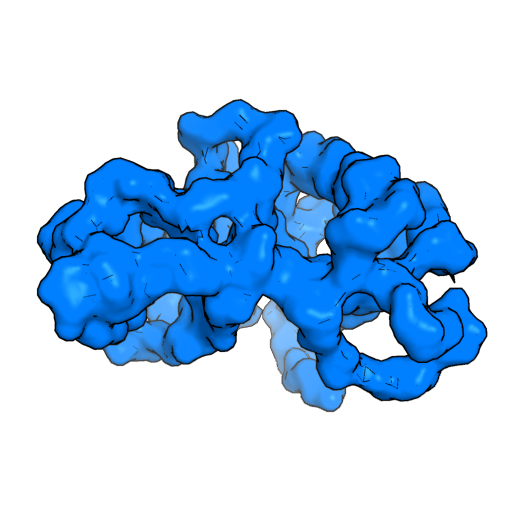.00 73.25 187 LYS A O 1
ATOM 1429 N N . ASP A 1 188 ? -15.509 -4.325 6.233 1.00 67.19 188 ASP A N 1
ATOM 1430 C CA . ASP A 1 188 ? -16.531 -5.373 6.326 1.00 67.19 188 ASP A CA 1
ATOM 1431 C C . ASP A 1 188 ? -16.853 -5.952 4.928 1.00 67.19 188 ASP A C 1
ATOM 1433 O O . ASP A 1 188 ? -16.003 -6.635 4.351 1.00 67.19 188 ASP A O 1
ATOM 1437 N N . ASP A 1 189 ? -18.006 -5.590 4.346 1.00 58.09 189 ASP A N 1
ATOM 1438 C CA . ASP A 1 189 ? -18.477 -6.040 3.024 1.00 58.09 189 ASP A CA 1
ATOM 1439 C C . ASP A 1 189 ? -18.442 -4.960 1.923 1.00 58.09 189 ASP A C 1
ATOM 1441 O O . ASP A 1 189 ? -18.865 -5.208 0.787 1.00 58.09 189 ASP A O 1
ATOM 1445 N N . TYR A 1 190 ? -17.956 -3.753 2.225 1.00 58.88 190 TYR A N 1
ATOM 1446 C CA . TYR A 1 190 ? -17.961 -2.623 1.298 1.00 58.88 190 TYR A CA 1
ATOM 1447 C C . TYR A 1 190 ? -16.556 -2.214 0.845 1.00 58.88 190 TYR A C 1
ATOM 1449 O O . TYR A 1 190 ? -15.613 -2.076 1.629 1.00 58.88 190 TYR A O 1
ATOM 1457 N N . THR A 1 191 ? -16.444 -1.974 -0.461 1.00 67.75 191 THR A N 1
ATOM 1458 C CA . THR A 1 191 ? -15.254 -1.436 -1.118 1.00 67.75 191 THR A CA 1
ATOM 1459 C C . THR A 1 191 ? -15.633 -0.136 -1.816 1.00 67.75 191 THR A C 1
ATOM 1461 O O . THR A 1 191 ? -16.381 -0.165 -2.794 1.00 67.75 191 THR A O 1
ATOM 1464 N N . LEU A 1 192 ? -15.094 0.990 -1.345 1.00 64.56 192 LEU A N 1
ATOM 1465 C CA . LEU A 1 192 ? -15.129 2.261 -2.076 1.00 64.56 192 LEU A CA 1
ATOM 1466 C C . LEU A 1 192 ? -13.821 2.405 -2.855 1.00 64.56 192 LEU A C 1
ATOM 1468 O O . LEU A 1 192 ? -12.749 2.219 -2.279 1.00 64.56 192 LEU A O 1
ATOM 1472 N N . CYS A 1 193 ? -13.897 2.731 -4.143 1.00 66.25 193 CYS A N 1
ATOM 1473 C CA . CYS A 1 193 ? -12.732 3.003 -4.980 1.00 66.25 193 CYS A CA 1
ATOM 1474 C C . CYS A 1 193 ? -13.068 4.179 -5.898 1.00 66.25 193 CYS A C 1
ATOM 1476 O O . CYS A 1 193 ? -14.081 4.122 -6.591 1.00 66.25 193 CYS A O 1
ATOM 1478 N N . ASP A 1 194 ? -12.250 5.228 -5.847 1.00 56.12 194 ASP A N 1
ATOM 1479 C CA . ASP A 1 194 ? -12.495 6.508 -6.538 1.00 56.12 194 ASP A CA 1
ATOM 1480 C C . ASP A 1 194 ? -11.645 6.651 -7.817 1.00 56.12 194 ASP A C 1
ATOM 1482 O O . ASP A 1 194 ? -11.680 7.665 -8.501 1.00 56.12 194 ASP A O 1
ATOM 1486 N N . THR A 1 195 ? -10.848 5.630 -8.149 1.00 55.22 195 THR A N 1
ATOM 1487 C CA . THR A 1 195 ? -9.873 5.666 -9.249 1.00 55.22 195 THR A CA 1
ATOM 1488 C C . THR A 1 195 ? -10.000 4.456 -10.164 1.00 55.22 195 THR A C 1
ATOM 1490 O O . THR A 1 195 ? -10.524 3.404 -9.781 1.00 55.22 195 THR A O 1
ATOM 1493 N N . ASP A 1 196 ? -9.533 4.645 -11.398 1.00 55.78 196 ASP A N 1
ATOM 1494 C CA . ASP A 1 196 ? -9.527 3.651 -12.463 1.00 55.78 196 ASP A CA 1
ATOM 1495 C C . ASP A 1 196 ? -8.834 2.376 -11.964 1.00 55.78 196 ASP A C 1
ATOM 1497 O O . ASP A 1 196 ? -7.630 2.367 -11.696 1.00 55.78 196 ASP A O 1
ATOM 1501 N N . ARG A 1 197 ? -9.610 1.302 -11.756 1.00 58.62 197 ARG A N 1
ATOM 1502 C CA . ARG A 1 197 ? -9.137 0.080 -11.072 1.00 58.62 197 ARG A CA 1
ATOM 1503 C C . ARG A 1 197 ? -7.947 -0.570 -11.774 1.00 58.62 197 ARG A C 1
ATOM 1505 O O . ARG A 1 197 ? -7.267 -1.387 -11.158 1.00 58.62 197 ARG A O 1
ATOM 1512 N N . ASP A 1 198 ? -7.722 -0.208 -13.030 1.00 63.75 198 ASP A N 1
ATOM 1513 C CA . ASP A 1 198 ? -6.711 -0.783 -13.901 1.00 63.75 198 ASP A CA 1
ATOM 1514 C C . ASP A 1 198 ? -5.312 -0.172 -13.693 1.00 63.75 198 ASP A C 1
ATOM 1516 O O . ASP A 1 198 ? -4.319 -0.838 -13.995 1.00 63.75 198 ASP A O 1
ATOM 1520 N N . ASN A 1 199 ? -5.200 1.022 -13.092 1.00 81.94 199 ASN A N 1
ATOM 1521 C CA . ASN A 1 199 ? -3.922 1.717 -12.898 1.00 81.94 199 ASN A CA 1
ATOM 1522 C C . ASN A 1 199 ? -3.478 1.705 -11.432 1.00 81.94 199 ASN A C 1
ATOM 1524 O O . ASN A 1 199 ? -3.725 2.632 -10.663 1.00 81.94 199 ASN A O 1
ATOM 1528 N N . LEU A 1 200 ? -2.788 0.630 -11.048 1.00 90.12 200 LEU A N 1
ATOM 1529 C CA . LEU A 1 200 ? -2.166 0.512 -9.727 1.00 90.12 200 LEU A CA 1
ATOM 1530 C C . LEU A 1 200 ? -0.759 1.110 -9.655 1.00 90.12 200 LEU A C 1
ATOM 1532 O O . LEU A 1 200 ? -0.238 1.195 -8.556 1.00 90.12 200 LEU A O 1
ATOM 1536 N N . GLN A 1 201 ? -0.125 1.458 -10.775 1.00 93.00 201 GLN A N 1
ATOM 1537 C CA . GLN A 1 201 ? 1.250 1.968 -10.801 1.00 93.00 201 GLN A CA 1
ATOM 1538 C C . GLN A 1 201 ? 1.257 3.478 -11.006 1.00 93.00 201 GLN A C 1
ATOM 1540 O O . GLN A 1 201 ? 0.564 3.967 -11.897 1.00 93.00 201 GLN A O 1
ATOM 1545 N N . HIS A 1 202 ? 2.067 4.180 -10.215 1.00 92.88 202 HIS A N 1
ATOM 1546 C CA . HIS A 1 202 ? 2.169 5.638 -10.229 1.00 92.88 202 HIS A CA 1
ATOM 1547 C C . HIS A 1 202 ? 3.625 6.103 -10.159 1.00 92.88 202 HIS A C 1
ATOM 1549 O O . HIS A 1 202 ? 4.506 5.374 -9.696 1.00 92.88 202 HIS A O 1
ATOM 1555 N N . GLU A 1 203 ? 3.844 7.339 -10.598 1.00 91.81 203 GLU A N 1
ATOM 1556 C CA . GLU A 1 203 ? 5.106 8.070 -10.491 1.00 91.81 203 GLU A CA 1
ATOM 1557 C C . GLU A 1 203 ? 4.823 9.461 -9.915 1.00 91.81 203 GLU A C 1
ATOM 1559 O O . GLU A 1 203 ? 3.755 10.026 -10.151 1.00 91.81 203 GLU A O 1
ATOM 1564 N N . TYR A 1 204 ? 5.782 10.033 -9.181 1.00 93.75 204 TYR A N 1
ATOM 1565 C CA . TYR A 1 204 ? 5.643 11.344 -8.530 1.00 93.75 204 TYR A CA 1
ATOM 1566 C C . TYR A 1 204 ? 4.468 11.445 -7.540 1.00 93.75 204 TYR A C 1
ATOM 1568 O O . TYR A 1 204 ? 4.005 12.546 -7.237 1.00 93.75 204 TYR A O 1
ATOM 1576 N N . THR A 1 205 ? 4.026 10.320 -6.968 1.00 95.94 205 THR A N 1
ATOM 1577 C CA . THR A 1 205 ? 2.936 10.276 -5.983 1.00 95.94 205 THR A CA 1
ATOM 1578 C C . THR A 1 205 ? 3.393 9.723 -4.631 1.00 95.94 205 THR A C 1
ATOM 1580 O O . THR A 1 205 ? 4.545 9.319 -4.447 1.00 95.94 205 THR A O 1
ATOM 1583 N N . THR A 1 206 ? 2.497 9.752 -3.646 1.00 97.69 206 THR A N 1
ATOM 1584 C CA . THR A 1 206 ? 2.610 8.910 -2.449 1.00 97.69 206 THR A CA 1
ATOM 1585 C C . THR A 1 206 ? 1.323 8.142 -2.230 1.00 97.69 206 THR A C 1
ATOM 1587 O O . THR A 1 206 ? 0.243 8.728 -2.198 1.00 97.69 206 THR A O 1
ATOM 1590 N N . VAL A 1 207 ? 1.438 6.844 -1.966 1.00 97.56 207 VAL A N 1
ATOM 1591 C CA . VAL A 1 207 ? 0.337 6.026 -1.452 1.00 97.56 207 VAL A CA 1
ATOM 1592 C C . VAL A 1 207 ? 0.417 6.009 0.075 1.00 97.56 207 VAL A C 1
ATOM 1594 O O . VAL A 1 207 ? 1.307 5.384 0.657 1.00 97.56 207 VAL A O 1
ATOM 1597 N N . MET A 1 208 ? -0.525 6.692 0.730 1.00 98.38 208 MET A N 1
ATOM 1598 C CA . MET A 1 208 ? -0.673 6.703 2.188 1.00 98.38 208 MET A CA 1
ATOM 1599 C C . MET A 1 208 ? -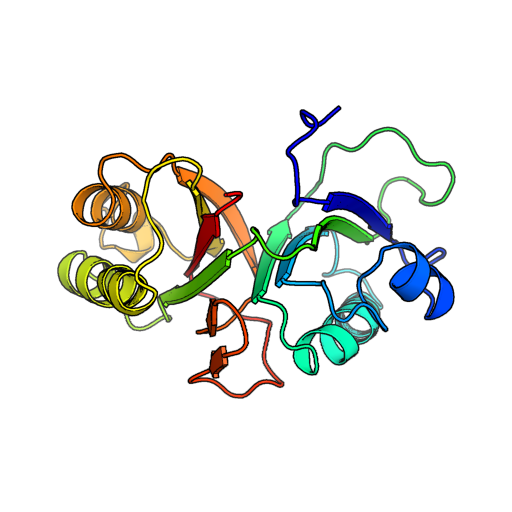1.750 5.701 2.597 1.00 98.38 208 MET A C 1
ATOM 1601 O O . MET A 1 208 ? -2.899 5.822 2.181 1.00 98.38 208 MET A O 1
ATOM 1605 N N . THR A 1 209 ? -1.391 4.714 3.413 1.00 98.19 209 THR A N 1
ATOM 1606 C CA . THR A 1 209 ? -2.231 3.548 3.720 1.00 98.19 209 THR A CA 1
ATOM 1607 C C . THR A 1 209 ? -2.375 3.329 5.222 1.00 98.19 209 THR A C 1
ATOM 1609 O O . THR A 1 209 ? -1.420 3.484 5.971 1.00 98.19 209 THR A O 1
ATOM 1612 N N . LEU A 1 210 ? -3.555 2.900 5.658 1.00 98.31 210 LEU A N 1
ATOM 1613 C CA . LEU A 1 210 ? -3.840 2.342 6.974 1.00 98.31 210 LEU A CA 1
ATOM 1614 C C . LEU A 1 210 ? -4.120 0.848 6.839 1.00 98.31 210 LEU A C 1
ATOM 1616 O O . LEU A 1 210 ? -4.872 0.435 5.954 1.00 98.31 210 LEU A O 1
ATOM 1620 N N . VAL A 1 211 ? -3.567 0.057 7.753 1.00 97.56 211 VAL A N 1
ATOM 1621 C CA . VAL A 1 211 ? -3.841 -1.377 7.891 1.00 97.56 211 VAL A CA 1
ATOM 1622 C C . VAL A 1 211 ? -4.199 -1.662 9.341 1.00 97.56 211 VAL A C 1
ATOM 1624 O O . VAL A 1 211 ? -3.367 -1.485 10.228 1.00 97.56 211 VAL A O 1
ATOM 1627 N N . HIS A 1 212 ? -5.430 -2.102 9.574 1.00 96.31 212 HIS A N 1
ATOM 1628 C CA . HIS A 1 212 ? -5.953 -2.449 10.891 1.00 96.31 212 HIS A CA 1
ATOM 1629 C C . HIS A 1 212 ? -6.075 -3.962 11.042 1.00 96.31 212 HIS A C 1
ATOM 1631 O O . HIS A 1 212 ? -6.461 -4.648 10.094 1.00 96.31 212 HIS A O 1
ATOM 1637 N N . LEU A 1 213 ? -5.733 -4.471 12.226 1.00 93.50 213 LEU A N 1
ATOM 1638 C CA . LEU A 1 213 ? -5.586 -5.904 12.502 1.00 93.50 213 LEU A CA 1
ATOM 1639 C C . LEU A 1 213 ? -6.540 -6.416 13.602 1.00 93.50 213 LEU A C 1
ATOM 1641 O O . LEU A 1 213 ? -6.317 -7.503 14.134 1.00 93.50 213 LEU A O 1
ATOM 1645 N N . GLY A 1 214 ? -7.606 -5.670 13.921 1.00 87.25 214 GLY A N 1
ATOM 1646 C CA . GLY A 1 214 ? -8.577 -6.020 14.968 1.00 87.25 214 GLY A CA 1
ATOM 1647 C C . GLY A 1 214 ? -8.199 -5.528 16.353 1.00 87.25 214 GLY A C 1
ATOM 1648 O O . GLY A 1 214 ? -7.016 -5.641 16.734 1.00 87.25 214 GLY A O 1
#